Protein AF-A0A2K9D6R8-F1 (afdb_monomer_lite)

Organism: NCBI:txid162426

Sequence (195 aa):
MKNCDGDGPVRRHRAYRVRVTTSSAPSTARPAGIDPRGPRFAASVTAALLLVGTFLALVGSSTATTATTPGERVTDPAFLLLLVVDLLFVWGFAAPRTAPWGALYRVAIRPRLRPPVDLEDPRPPRFAQVVGFIVVTVGLVLHVAGVAWALPIAAAAAFIAAFLNAAFGLCLGCLLYLALARAGVFRPRGGLLGA

Secondary structure (DSSP, 8-state):
----------------------------PPPPPB-THHHHHHHHHHHHHHHHHHHHHHHSTTS-SS---HHHHHT-HHHHHHHHHHHHHHHHHH-TTT-HHHHHIIIIIGGGSPPPS--B-SHHHHHHHHHHHHHHHHHHHHHHTT-TTHHHHHHHHHHHHHHHHHHH---HHHHHHHHHHHTTS---TT-SS--

Foldseek 3Di:
DDDDDDDDDDPDDDPDPPPPPPPCDPPPDQPDFAFLVQLLQVLVVLLVLLVVLLVQCCVWPLADPDDDALVRLCVRPSLVSLVVSLVLLVCCQVPVVVRPSSVCCVPPPVVVDDDGPDTHRPPLSSQLSVVLNVLSVQLSVCSSVVNHPSRSVSSVVSSVQSVCCNPVVDHPSSVVVLVCCVVVVDPDDPDPDDD

Radius of gyration: 29.31 Å; chains: 1; bounding box: 106×28×82 Å

pLDDT: mean 87.0, std 15.21, range [38.06, 98.75]

InterPro domains:
  IPR025508 Domain of unknown function DUF4395 [PF14340] (34-182)

Structure (mmCIF, N/CA/C/O backbone):
data_AF-A0A2K9D6R8-F1
#
_entry.id   AF-A0A2K9D6R8-F1
#
loop_
_atom_site.group_PDB
_atom_site.id
_atom_site.type_symbol
_atom_site.label_atom_id
_atom_site.label_alt_id
_atom_site.label_comp_id
_atom_site.label_asym_id
_atom_site.label_entity_id
_atom_site.label_seq_id
_atom_site.pdbx_PDB_ins_code
_atom_site.Cartn_x
_atom_site.Cartn_y
_atom_site.Cartn_z
_atom_site.occupancy
_atom_site.B_iso_or_equiv
_atom_site.auth_seq_id
_atom_site.auth_comp_id
_atom_site.auth_asym_id
_atom_site.auth_atom_id
_atom_site.pdbx_PDB_model_num
ATOM 1 N N . MET A 1 1 ? -83.938 1.385 61.386 1.00 44.25 1 MET A N 1
ATOM 2 C CA . MET A 1 1 ? -84.715 1.096 60.160 1.00 44.25 1 MET A CA 1
ATOM 3 C C . MET A 1 1 ? -84.200 2.020 59.063 1.00 44.25 1 MET A C 1
ATOM 5 O O . MET A 1 1 ? -84.042 3.196 59.359 1.00 44.25 1 MET A O 1
ATOM 9 N N . LYS A 1 2 ? -83.956 1.475 57.862 1.00 50.75 2 LYS A N 1
ATOM 10 C CA . LYS A 1 2 ? -83.386 2.074 56.630 1.00 50.75 2 LYS A CA 1
ATOM 11 C C . LYS A 1 2 ? -81.866 1.986 56.430 1.00 50.75 2 LYS A C 1
ATOM 13 O O . LYS A 1 2 ? -81.118 2.910 56.724 1.00 50.75 2 LYS A O 1
ATOM 18 N N . ASN A 1 3 ? -81.484 0.858 55.826 1.00 49.41 3 ASN A N 1
ATOM 19 C CA . ASN A 1 3 ? -80.451 0.779 54.796 1.00 49.41 3 ASN A CA 1
ATOM 20 C C . ASN A 1 3 ? -80.753 1.789 53.678 1.00 49.41 3 ASN A C 1
ATOM 22 O O . ASN A 1 3 ? -81.910 1.921 53.271 1.00 49.41 3 ASN A O 1
ATOM 26 N N . CYS A 1 4 ? -79.710 2.425 53.154 1.00 53.56 4 CYS A N 1
ATOM 27 C CA . CYS A 1 4 ? -79.710 3.025 51.826 1.00 53.56 4 CYS A CA 1
ATOM 28 C C . CYS A 1 4 ? -78.535 2.410 51.063 1.00 53.56 4 CYS A C 1
ATOM 30 O O . CYS A 1 4 ? -77.399 2.864 51.185 1.00 53.56 4 CYS A O 1
ATOM 32 N N . ASP A 1 5 ? -78.836 1.338 50.332 1.00 54.31 5 ASP A N 1
ATOM 33 C CA . ASP A 1 5 ? -77.975 0.743 49.318 1.00 54.31 5 ASP A CA 1
ATOM 34 C C . ASP A 1 5 ? -77.843 1.719 48.140 1.00 54.31 5 ASP A C 1
ATOM 36 O O . ASP A 1 5 ? -78.837 2.132 47.541 1.00 54.31 5 ASP A O 1
ATOM 40 N N . GLY A 1 6 ? -76.608 2.109 47.827 1.00 50.94 6 GLY A N 1
ATOM 41 C CA . GLY A 1 6 ? -76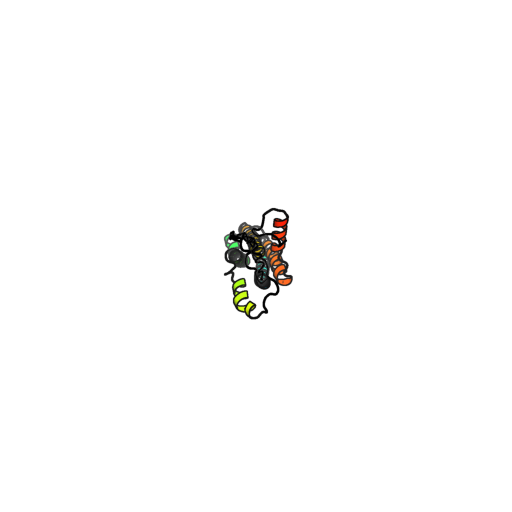.257 2.895 46.648 1.00 50.94 6 GLY A CA 1
ATOM 42 C C . GLY A 1 6 ? -75.338 2.085 45.745 1.00 50.94 6 GLY A C 1
ATOM 43 O O . GLY A 1 6 ? -74.124 2.263 45.786 1.00 50.94 6 GLY A O 1
ATOM 44 N N . ASP A 1 7 ? -75.921 1.179 44.961 1.00 52.62 7 ASP A N 1
ATOM 45 C CA . ASP A 1 7 ? -75.227 0.399 43.936 1.00 52.62 7 ASP A CA 1
ATOM 46 C C . ASP A 1 7 ? -75.161 1.211 42.632 1.00 52.62 7 ASP A C 1
ATOM 48 O O . ASP A 1 7 ? -76.157 1.403 41.932 1.00 52.62 7 ASP A O 1
ATOM 52 N N . GLY A 1 8 ? -73.983 1.765 42.340 1.00 55.44 8 GLY A N 1
ATOM 53 C CA . GLY A 1 8 ? -73.683 2.448 41.085 1.00 55.44 8 GLY A CA 1
ATOM 54 C C . GLY A 1 8 ? -72.737 1.592 40.237 1.00 55.44 8 GLY A C 1
ATOM 55 O O . GLY A 1 8 ? -71.686 1.183 40.737 1.00 55.44 8 GLY A O 1
ATOM 56 N N . PRO A 1 9 ? -73.027 1.333 38.949 1.00 52.25 9 PRO A N 1
ATOM 57 C CA . PRO A 1 9 ? -72.175 0.483 38.132 1.00 52.25 9 PRO A CA 1
ATOM 58 C C . PRO A 1 9 ? -70.845 1.181 37.820 1.00 52.25 9 PRO A C 1
ATOM 60 O O . PRO A 1 9 ? -70.775 2.158 37.070 1.00 52.25 9 PRO A O 1
ATOM 63 N N . VAL A 1 10 ? -69.759 0.638 38.369 1.00 59.91 10 VAL A N 1
ATOM 64 C CA . VAL A 1 10 ? -68.384 1.051 38.072 1.00 59.91 10 VAL A CA 1
ATOM 65 C C . VAL A 1 10 ? -68.077 0.745 36.599 1.00 59.91 10 VAL A C 1
ATOM 67 O O . VAL A 1 10 ? -67.865 -0.408 36.214 1.00 59.91 10 VAL A O 1
ATOM 70 N N . ARG A 1 11 ? -68.038 1.782 35.749 1.00 57.84 11 ARG A N 1
ATOM 71 C CA . ARG A 1 11 ? -67.573 1.686 34.354 1.00 57.84 11 ARG A CA 1
ATOM 72 C C . ARG A 1 11 ? -66.117 1.218 34.330 1.00 57.84 11 ARG A C 1
ATOM 74 O O . ARG A 1 11 ? -65.192 1.980 34.597 1.00 57.84 11 ARG A O 1
ATOM 81 N N . ARG A 1 12 ? -65.896 -0.045 33.960 1.00 60.38 12 ARG A N 1
ATOM 82 C CA . ARG A 1 12 ? -64.556 -0.576 33.685 1.00 60.38 12 ARG A CA 1
ATOM 83 C C . ARG A 1 12 ? -64.041 -0.001 32.366 1.00 60.38 12 ARG A C 1
ATOM 85 O O . ARG A 1 12 ? -64.458 -0.425 31.289 1.00 60.38 12 ARG A O 1
ATOM 92 N N . HIS A 1 13 ? -63.114 0.949 32.447 1.00 53.16 13 HIS A N 1
ATOM 93 C CA . HIS A 1 13 ? -62.338 1.403 31.297 1.00 53.16 13 HIS A CA 1
ATOM 94 C C . HIS A 1 13 ? -61.475 0.242 30.781 1.00 53.16 13 HIS A C 1
ATOM 96 O O . HIS A 1 13 ? -60.520 -0.192 31.424 1.00 53.16 13 HIS A O 1
ATOM 102 N N . ARG A 1 14 ? -61.846 -0.301 29.617 1.00 65.00 14 ARG A N 1
ATOM 103 C CA . ARG A 1 14 ? -61.089 -1.339 28.913 1.00 65.00 14 ARG A CA 1
ATOM 104 C C . ARG A 1 14 ? -59.811 -0.693 28.375 1.00 65.00 14 ARG A C 1
ATOM 106 O O . ARG A 1 14 ? -59.851 0.019 27.377 1.00 65.00 14 ARG A O 1
ATOM 113 N N . ALA A 1 15 ? -58.689 -0.906 29.058 1.00 62.97 15 ALA A N 1
ATOM 114 C CA . ALA A 1 15 ? -57.380 -0.473 28.587 1.00 62.97 15 ALA A CA 1
ATOM 115 C C . ALA A 1 15 ? -57.077 -1.149 27.240 1.00 62.97 15 ALA A C 1
ATOM 117 O O . ALA A 1 15 ? -56.860 -2.361 27.165 1.00 62.97 15 ALA A O 1
ATOM 118 N N . TYR A 1 16 ? -57.095 -0.365 26.165 1.00 63.81 16 TYR A N 1
ATOM 119 C CA . TYR A 1 16 ? -56.656 -0.790 24.844 1.00 63.81 16 TYR A CA 1
ATOM 120 C C . TYR A 1 16 ? -55.137 -1.007 24.893 1.00 63.81 16 TYR A C 1
ATOM 122 O O . TYR A 1 16 ? -54.358 -0.056 24.844 1.00 63.81 16 TYR A O 1
ATOM 130 N N . ARG A 1 17 ? -54.691 -2.263 25.054 1.00 65.31 17 ARG A N 1
ATOM 131 C CA . ARG A 1 17 ? -53.275 -2.617 24.881 1.00 65.31 17 ARG A CA 1
ATOM 132 C C . ARG A 1 17 ? -52.935 -2.502 23.400 1.00 65.31 17 ARG A C 1
ATOM 134 O O . ARG A 1 17 ? -53.208 -3.419 22.628 1.00 65.31 17 ARG A O 1
ATOM 141 N N . VAL A 1 18 ? -52.283 -1.405 23.030 1.00 64.31 18 VAL A N 1
ATOM 142 C CA . VAL A 1 18 ? -51.523 -1.317 21.783 1.00 64.31 18 VAL A CA 1
ATOM 143 C C . VAL A 1 18 ? -50.420 -2.373 21.856 1.00 64.31 18 VAL A C 1
ATOM 145 O O . VAL A 1 18 ? -49.453 -2.239 22.604 1.00 64.31 18 VAL A O 1
ATOM 148 N N . ARG A 1 19 ? -50.588 -3.475 21.122 1.00 63.88 19 ARG A N 1
ATOM 149 C CA . ARG A 1 19 ? -49.539 -4.478 20.941 1.00 63.88 19 ARG A CA 1
ATOM 150 C C . ARG A 1 19 ? -48.526 -3.881 19.967 1.00 63.88 19 ARG A C 1
ATOM 152 O O . ARG A 1 19 ? -48.719 -3.951 18.760 1.00 63.88 19 ARG A O 1
ATOM 159 N N . VAL A 1 20 ? -47.474 -3.259 20.497 1.00 64.25 20 VAL A N 1
ATOM 160 C CA . VAL A 1 20 ? -46.319 -2.831 19.702 1.00 64.25 20 VAL A CA 1
ATOM 161 C C . VAL A 1 20 ? -45.624 -4.096 19.203 1.00 64.25 20 VAL A C 1
ATOM 163 O O . VAL A 1 20 ? -44.854 -4.729 19.920 1.00 64.25 20 VAL A O 1
ATOM 166 N N . THR A 1 21 ? -45.948 -4.521 17.985 1.00 61.06 21 THR A N 1
ATOM 167 C CA . THR A 1 21 ? -45.156 -5.509 17.257 1.00 61.06 21 THR A CA 1
ATOM 168 C C . THR A 1 21 ? -43.857 -4.827 16.850 1.00 61.06 21 THR A C 1
ATOM 170 O O . THR A 1 21 ? -43.836 -4.051 15.895 1.00 61.06 21 THR A O 1
ATOM 173 N N . THR A 1 22 ? -42.773 -5.065 17.587 1.00 59.94 22 THR A N 1
ATOM 174 C CA . THR A 1 22 ? -41.427 -4.677 17.156 1.00 59.94 22 THR A CA 1
ATOM 175 C C . THR A 1 22 ? -41.070 -5.482 15.911 1.00 59.94 22 THR A C 1
ATOM 177 O O . THR A 1 22 ? -40.588 -6.607 16.002 1.00 59.94 22 THR A O 1
ATOM 180 N N . SER A 1 23 ? -41.360 -4.911 14.741 1.00 59.16 23 SER A N 1
ATOM 181 C CA . SER A 1 23 ? -40.868 -5.389 13.451 1.00 59.16 23 SER A CA 1
ATOM 182 C C . SER A 1 23 ? -39.344 -5.298 13.462 1.00 59.16 23 SER A C 1
ATOM 184 O O . SER A 1 23 ? -38.772 -4.217 13.324 1.00 59.16 23 SER A O 1
ATOM 186 N N . SER A 1 24 ? -38.682 -6.432 13.672 1.00 60.22 24 SER A N 1
ATOM 187 C CA . SER A 1 24 ? -37.236 -6.590 13.557 1.00 60.22 24 SER A CA 1
ATOM 188 C C . SER A 1 24 ? -36.825 -6.457 12.088 1.00 60.22 24 SER A C 1
ATOM 190 O O . SER A 1 24 ? -36.632 -7.452 11.391 1.00 60.22 24 SER A O 1
ATOM 192 N N . ALA A 1 25 ? -36.723 -5.221 11.594 1.00 60.66 25 ALA A N 1
ATOM 193 C CA . ALA A 1 25 ? -35.997 -4.963 10.358 1.00 60.66 25 ALA A CA 1
ATOM 194 C C . ALA A 1 25 ? -34.527 -5.368 10.585 1.00 60.66 25 ALA A C 1
ATOM 196 O O . ALA A 1 25 ? -33.986 -5.071 11.657 1.00 60.66 25 ALA A O 1
ATOM 197 N N . PRO A 1 26 ? -33.868 -6.053 9.633 1.00 51.59 26 PRO A N 1
ATOM 198 C CA . PRO A 1 26 ? -32.461 -6.392 9.771 1.00 51.59 26 PRO A CA 1
ATOM 199 C C . PRO A 1 26 ? -31.677 -5.087 9.891 1.00 51.59 26 PRO A C 1
ATOM 201 O O . PRO A 1 26 ? -31.592 -4.309 8.939 1.00 51.59 26 PRO A O 1
ATOM 204 N N . SER A 1 27 ? -31.133 -4.813 11.079 1.00 54.47 27 SER A N 1
ATOM 205 C CA . SER A 1 27 ? -30.222 -3.691 11.236 1.00 54.47 27 SER A CA 1
ATOM 206 C C . SER A 1 27 ? -29.031 -3.986 10.331 1.00 54.47 27 SER A C 1
ATOM 208 O O . SER A 1 27 ? -28.402 -5.042 10.418 1.00 54.47 27 SER A O 1
ATOM 210 N N . THR A 1 28 ? -28.742 -3.090 9.390 1.00 57.94 28 THR A N 1
ATOM 211 C CA . THR A 1 28 ? -27.474 -3.123 8.663 1.00 57.94 28 THR A CA 1
ATOM 212 C C . THR A 1 28 ? -26.384 -2.853 9.694 1.00 57.94 28 THR A C 1
ATOM 214 O O . THR A 1 28 ? -26.035 -1.698 9.943 1.00 57.94 28 THR A O 1
ATOM 217 N N . ALA A 1 29 ? -25.939 -3.906 10.381 1.00 61.28 29 ALA A N 1
ATOM 218 C CA . ALA A 1 29 ? -25.055 -3.807 11.526 1.00 61.28 29 ALA A CA 1
ATOM 219 C C . ALA A 1 29 ? -23.783 -3.062 11.113 1.00 61.28 29 ALA A C 1
ATOM 221 O O . ALA A 1 29 ? -23.106 -3.430 10.146 1.00 61.28 29 ALA A O 1
ATOM 222 N N . ARG A 1 30 ? -23.482 -1.973 11.826 1.00 64.38 30 ARG A N 1
ATOM 223 C CA . ARG A 1 30 ? -22.251 -1.207 11.628 1.00 64.38 30 ARG A CA 1
ATOM 224 C C . ARG A 1 30 ? -21.063 -2.168 11.793 1.00 64.38 30 ARG A C 1
ATOM 226 O O . ARG A 1 30 ? -21.080 -2.970 12.729 1.00 64.38 30 ARG A O 1
ATOM 233 N N . PRO A 1 31 ? -20.048 -2.128 10.909 1.00 72.94 31 PRO A N 1
ATOM 234 C CA . PRO A 1 31 ? -18.868 -2.964 11.072 1.00 72.94 31 PRO A CA 1
ATOM 235 C C . PRO A 1 31 ? -18.268 -2.751 12.459 1.00 72.94 31 PRO A C 1
ATOM 237 O O . PRO A 1 31 ? -18.183 -1.613 12.921 1.00 72.94 31 PRO A O 1
ATOM 240 N N . ALA A 1 32 ? -17.849 -3.835 13.111 1.00 83.44 32 ALA A N 1
ATOM 241 C CA . ALA A 1 32 ? -17.140 -3.738 14.378 1.00 83.44 32 ALA A CA 1
ATOM 242 C C . ALA A 1 32 ? -15.909 -2.833 14.204 1.00 83.44 32 ALA A C 1
ATOM 244 O O . ALA A 1 32 ? -15.102 -3.055 13.294 1.00 83.44 32 ALA A O 1
ATOM 245 N N . GLY A 1 33 ? -15.803 -1.811 15.056 1.00 87.44 33 GLY A N 1
ATOM 246 C CA . GLY A 1 33 ? -14.681 -0.880 15.046 1.00 87.44 33 GLY A CA 1
ATOM 247 C C . GLY A 1 33 ? -13.355 -1.586 15.330 1.00 87.44 33 GLY A C 1
ATOM 248 O O . GLY A 1 33 ? -13.318 -2.653 15.951 1.00 87.44 33 GLY A O 1
ATOM 249 N N . ILE A 1 34 ? -12.263 -1.001 14.851 1.00 90.69 34 ILE A N 1
ATOM 250 C CA . ILE A 1 34 ? -10.911 -1.544 14.989 1.00 90.69 34 ILE A CA 1
ATOM 251 C C . ILE A 1 34 ? -10.034 -0.629 15.842 1.00 90.69 34 ILE A C 1
ATOM 253 O O . ILE A 1 34 ? -10.235 0.579 15.885 1.00 90.69 34 ILE A O 1
ATOM 257 N N . ASP A 1 35 ? -9.048 -1.219 16.519 1.00 93.31 35 ASP A N 1
ATOM 258 C CA . ASP A 1 35 ? -8.040 -0.474 17.278 1.00 93.31 35 ASP A CA 1
ATOM 259 C C . ASP A 1 35 ? -7.119 0.300 16.309 1.00 93.31 35 ASP A C 1
ATOM 261 O O . ASP A 1 35 ? -6.429 -0.351 15.512 1.00 93.31 35 ASP A O 1
ATOM 265 N N . PRO A 1 36 ? -7.052 1.647 16.375 1.00 92.06 36 PRO A N 1
ATOM 266 C CA . PRO A 1 36 ? -6.246 2.463 15.459 1.00 92.06 36 PRO A CA 1
ATOM 267 C C . PRO A 1 36 ? -4.746 2.150 15.510 1.00 92.06 36 PRO A C 1
ATOM 269 O O . PRO A 1 36 ? -4.015 2.371 14.543 1.00 92.06 36 PRO A O 1
ATOM 272 N N . ARG A 1 37 ? -4.256 1.606 16.631 1.00 93.94 37 ARG A N 1
ATOM 273 C CA . ARG A 1 37 ? -2.837 1.265 16.809 1.00 93.94 37 ARG A CA 1
ATOM 274 C C . ARG A 1 37 ? -2.407 0.105 15.906 1.00 93.94 37 ARG A C 1
ATOM 276 O O . ARG A 1 37 ? -1.240 0.034 15.535 1.00 93.94 37 ARG A O 1
ATOM 283 N N . GLY A 1 38 ? -3.337 -0.770 15.513 1.00 93.25 38 GLY A N 1
ATOM 284 C CA . GLY A 1 38 ? -3.065 -1.895 14.614 1.00 93.25 38 GLY A CA 1
ATOM 285 C C . GLY A 1 38 ? -2.647 -1.450 13.206 1.00 93.25 38 GLY A C 1
ATOM 286 O O . GLY A 1 38 ? -1.545 -1.793 12.775 1.00 93.25 38 GLY A O 1
ATOM 287 N N . PRO A 1 39 ? -3.473 -0.662 12.488 1.00 93.62 39 PRO A N 1
ATOM 288 C CA . PRO A 1 39 ? -3.098 -0.081 11.199 1.00 93.62 39 PRO A CA 1
ATOM 289 C C . PRO A 1 39 ? -1.812 0.754 11.243 1.00 93.62 39 PRO A C 1
ATOM 291 O O . PRO A 1 39 ? -1.018 0.678 10.310 1.00 93.62 39 PRO A O 1
ATOM 294 N N . ARG A 1 40 ? -1.568 1.504 12.327 1.00 94.50 40 ARG A N 1
ATOM 295 C CA . ARG A 1 40 ? -0.337 2.303 12.492 1.00 94.50 40 ARG A CA 1
ATOM 296 C C . ARG A 1 40 ? 0.909 1.429 12.623 1.00 94.50 40 ARG A C 1
ATOM 298 O O . ARG A 1 40 ? 1.918 1.705 11.985 1.00 94.50 40 ARG A O 1
ATOM 305 N N . PHE A 1 41 ? 0.822 0.339 13.385 1.00 95.94 41 PHE A N 1
ATOM 306 C CA . PHE A 1 41 ? 1.899 -0.647 13.470 1.00 95.94 41 PHE A CA 1
ATOM 307 C C . PHE A 1 41 ? 2.165 -1.328 12.119 1.00 95.94 41 PHE A C 1
ATOM 309 O O . PHE A 1 41 ? 3.307 -1.458 11.697 1.00 95.94 41 PHE A O 1
ATOM 316 N N . ALA A 1 42 ? 1.118 -1.734 11.397 1.00 95.81 42 ALA A N 1
ATOM 317 C CA . ALA A 1 42 ? 1.301 -2.298 10.061 1.00 95.81 42 ALA A CA 1
ATOM 318 C C . ALA A 1 42 ? 1.959 -1.288 9.102 1.00 95.81 42 ALA A C 1
ATOM 320 O O . ALA A 1 42 ? 2.813 -1.659 8.295 1.00 95.81 42 ALA A O 1
ATOM 321 N N . ALA A 1 43 ? 1.598 -0.007 9.219 1.00 96.81 43 ALA A N 1
ATOM 322 C CA . ALA A 1 43 ? 2.184 1.062 8.427 1.00 96.81 43 ALA A CA 1
ATOM 323 C C . ALA A 1 43 ? 3.658 1.318 8.755 1.00 96.81 43 ALA A C 1
ATOM 325 O O . ALA A 1 43 ? 4.409 1.588 7.827 1.00 96.81 43 ALA A O 1
ATOM 326 N N . SER A 1 44 ? 4.108 1.180 10.009 1.00 97.62 44 SER A N 1
ATOM 327 C CA . SER A 1 44 ? 5.533 1.344 10.338 1.00 97.62 44 SER A CA 1
ATOM 328 C C . SER A 1 44 ? 6.397 0.252 9.704 1.00 97.62 44 SER A C 1
ATOM 330 O O . SER A 1 44 ? 7.434 0.556 9.117 1.00 97.62 44 SER A O 1
ATOM 332 N N . VAL A 1 45 ? 5.936 -1.003 9.734 1.00 97.81 45 VAL A N 1
ATOM 333 C CA . VAL A 1 45 ? 6.615 -2.118 9.052 1.00 97.81 45 VAL A CA 1
ATOM 334 C C . VAL A 1 45 ? 6.621 -1.899 7.538 1.00 97.81 45 VAL A C 1
ATOM 336 O O . VAL A 1 45 ? 7.656 -2.027 6.891 1.00 97.81 45 VAL A O 1
ATOM 339 N N . THR A 1 46 ? 5.479 -1.506 6.971 1.00 97.44 46 THR A N 1
ATOM 340 C CA . THR A 1 46 ? 5.355 -1.244 5.528 1.00 97.44 46 THR A CA 1
ATOM 341 C C . THR A 1 46 ? 6.225 -0.062 5.091 1.00 97.44 46 THR A C 1
ATOM 343 O O . THR A 1 46 ? 6.869 -0.136 4.051 1.00 97.44 46 THR A O 1
ATOM 346 N N . ALA A 1 47 ? 6.312 1.000 5.896 1.00 98.25 47 ALA A N 1
ATOM 347 C CA . ALA A 1 47 ? 7.184 2.142 5.636 1.00 98.25 47 ALA A CA 1
ATOM 348 C C . ALA A 1 47 ? 8.662 1.732 5.633 1.00 98.25 47 ALA A C 1
ATOM 350 O O . ALA A 1 47 ? 9.399 2.164 4.756 1.00 98.25 47 ALA A O 1
ATOM 351 N N . ALA A 1 48 ? 9.094 0.860 6.550 1.00 98.50 48 ALA A N 1
ATOM 352 C CA . ALA A 1 48 ? 10.461 0.340 6.535 1.00 98.50 48 ALA A CA 1
ATOM 353 C C . ALA A 1 48 ? 10.755 -0.455 5.250 1.00 98.50 48 ALA A C 1
ATOM 355 O O . ALA A 1 48 ? 11.773 -0.218 4.603 1.00 98.50 48 ALA A O 1
ATOM 356 N N . LEU A 1 49 ? 9.843 -1.343 4.835 1.00 98.56 49 LEU A N 1
ATOM 357 C CA . LEU A 1 49 ? 9.988 -2.106 3.588 1.00 98.56 49 LEU A CA 1
ATOM 358 C C . LEU A 1 49 ? 10.025 -1.194 2.356 1.00 98.56 49 LEU A C 1
ATOM 360 O O . LEU A 1 49 ? 10.866 -1.379 1.484 1.00 98.56 49 LEU A O 1
ATOM 364 N N . LEU A 1 50 ? 9.148 -0.190 2.297 1.00 98.56 50 LEU A N 1
ATOM 365 C CA . LEU A 1 50 ? 9.099 0.777 1.200 1.00 98.56 50 LEU A CA 1
ATOM 366 C C . LEU A 1 50 ? 10.317 1.699 1.179 1.00 98.56 50 LEU A C 1
ATOM 368 O O . LEU A 1 50 ? 10.775 2.052 0.098 1.00 98.56 50 LEU A O 1
ATOM 372 N 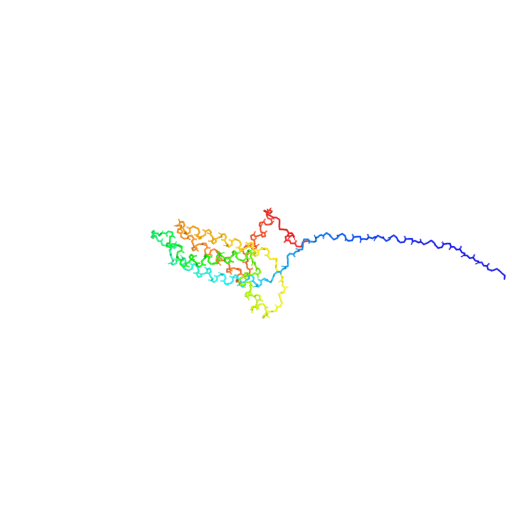N . LEU A 1 51 ? 10.876 2.061 2.335 1.00 98.62 51 LEU A N 1
ATOM 373 C CA . LEU A 1 51 ? 12.123 2.819 2.409 1.00 98.62 51 LEU A CA 1
ATOM 374 C C . LEU A 1 51 ? 13.284 2.011 1.823 1.00 98.62 51 LEU A C 1
ATOM 376 O O . LEU A 1 51 ? 14.018 2.518 0.978 1.00 98.62 51 LEU A O 1
ATOM 380 N N . VAL A 1 52 ? 13.406 0.739 2.218 1.00 98.69 52 VAL A N 1
ATOM 381 C CA . VAL A 1 52 ? 14.406 -0.180 1.654 1.00 98.69 52 VAL A CA 1
ATOM 382 C C . VAL A 1 52 ? 14.170 -0.372 0.155 1.00 98.69 52 VAL A C 1
ATOM 384 O O . VAL A 1 52 ? 15.107 -0.250 -0.624 1.00 98.69 52 VAL A O 1
ATOM 387 N N . GLY A 1 53 ? 12.925 -0.593 -0.272 1.00 98.38 53 GLY A N 1
ATOM 388 C CA . GLY A 1 53 ? 12.565 -0.716 -1.686 1.00 98.38 53 GLY A CA 1
ATOM 389 C C . GLY A 1 53 ? 12.884 0.539 -2.494 1.00 98.38 53 GLY A C 1
ATOM 390 O O . GLY A 1 53 ? 13.410 0.433 -3.594 1.00 98.38 53 GLY A O 1
ATOM 391 N N . THR A 1 54 ? 12.651 1.725 -1.930 1.00 98.50 54 THR A N 1
ATOM 392 C CA . THR A 1 54 ? 13.004 3.008 -2.556 1.00 98.50 54 THR A CA 1
ATOM 393 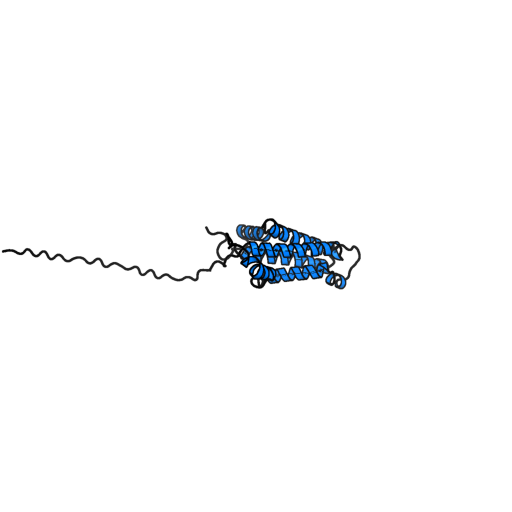C C . THR A 1 54 ? 14.515 3.134 -2.708 1.00 98.50 54 THR A C 1
ATOM 395 O O . THR A 1 54 ? 14.991 3.464 -3.789 1.00 98.50 54 THR A O 1
ATOM 398 N N . PHE A 1 55 ? 15.279 2.829 -1.655 1.00 98.31 55 PHE A N 1
ATOM 399 C CA . PHE A 1 55 ? 16.740 2.837 -1.709 1.00 98.31 55 PHE A CA 1
ATOM 400 C C . PHE A 1 55 ? 17.267 1.879 -2.784 1.00 98.31 55 PHE A C 1
ATOM 402 O O . PHE A 1 55 ? 18.047 2.295 -3.637 1.00 98.31 55 PHE A O 1
ATOM 409 N N . LEU A 1 56 ? 16.787 0.630 -2.793 1.00 97.81 56 LEU A N 1
ATOM 410 C CA . LEU A 1 56 ? 17.157 -0.365 -3.800 1.00 97.81 56 LEU A CA 1
ATOM 411 C C . LEU A 1 56 ? 16.778 0.093 -5.214 1.00 97.81 56 LEU A C 1
ATOM 413 O O . LEU A 1 56 ? 17.570 -0.067 -6.135 1.00 97.81 56 LEU A O 1
ATOM 417 N N . ALA A 1 57 ? 15.604 0.704 -5.390 1.00 97.19 57 ALA A N 1
ATOM 418 C CA . ALA A 1 57 ? 15.151 1.201 -6.686 1.00 97.19 57 ALA A CA 1
ATOM 419 C C . ALA A 1 57 ? 16.008 2.370 -7.196 1.00 97.19 57 ALA A C 1
ATOM 421 O O . ALA A 1 57 ? 16.196 2.506 -8.402 1.00 97.19 57 ALA A O 1
ATOM 422 N N . LEU A 1 58 ? 16.539 3.204 -6.294 1.00 97.00 58 LEU A N 1
ATOM 423 C CA . LEU A 1 58 ? 17.423 4.319 -6.641 1.00 97.00 58 LEU A CA 1
ATOM 424 C C . LEU A 1 58 ? 18.813 3.854 -7.092 1.00 97.00 58 LEU A C 1
ATOM 426 O O . LEU A 1 58 ? 19.382 4.468 -7.993 1.00 97.00 58 LEU A O 1
ATOM 430 N N . VAL A 1 59 ? 19.348 2.789 -6.486 1.00 95.50 59 VAL A N 1
ATOM 431 C CA . VAL A 1 59 ? 20.666 2.221 -6.840 1.00 95.50 59 VAL A CA 1
ATOM 432 C C . VAL A 1 59 ? 20.592 1.112 -7.898 1.00 95.50 59 VAL A C 1
ATOM 434 O O . VAL A 1 59 ? 21.628 0.630 -8.351 1.00 95.50 59 VAL A O 1
ATOM 437 N N . GLY A 1 60 ? 19.382 0.675 -8.253 1.00 92.38 60 GLY A N 1
ATOM 438 C CA . GLY A 1 60 ? 19.122 -0.450 -9.149 1.00 92.38 60 GLY A CA 1
ATOM 439 C C . GLY A 1 60 ? 18.907 -0.059 -10.612 1.00 92.38 60 GLY A C 1
ATOM 440 O O . GLY A 1 60 ? 19.203 1.046 -11.061 1.00 92.38 60 GLY A O 1
ATOM 441 N N . SER A 1 61 ? 18.329 -0.985 -11.376 1.00 90.50 61 SER A N 1
ATOM 442 C CA . SER A 1 61 ? 18.125 -0.848 -12.827 1.00 90.50 61 SER A CA 1
ATOM 443 C C . SER A 1 61 ? 17.112 0.236 -13.222 1.00 90.50 61 SER A C 1
ATOM 445 O O . SER A 1 61 ? 17.071 0.656 -14.377 1.00 90.50 61 SER A O 1
ATOM 447 N N . SER A 1 62 ? 16.296 0.716 -12.277 1.00 87.88 62 SER A N 1
ATOM 448 C CA . SER A 1 62 ? 15.237 1.706 -12.537 1.00 87.88 62 SER A CA 1
ATOM 449 C C . SER A 1 62 ? 15.772 3.096 -12.892 1.00 87.88 62 SER A C 1
ATOM 451 O O . SER A 1 62 ? 15.075 3.871 -13.550 1.00 87.88 62 SER A O 1
ATOM 453 N N . THR A 1 63 ? 16.982 3.425 -12.439 1.00 91.25 63 THR A N 1
ATOM 454 C CA . THR A 1 63 ? 17.666 4.706 -12.686 1.00 91.25 63 THR A CA 1
ATOM 455 C C . THR A 1 63 ? 18.807 4.573 -13.696 1.00 91.25 63 THR A C 1
ATOM 457 O O . THR A 1 63 ? 19.424 5.573 -14.059 1.00 91.25 63 THR A O 1
ATOM 460 N N . ALA A 1 64 ? 19.083 3.355 -14.175 1.00 87.00 64 ALA A N 1
ATOM 461 C CA . ALA A 1 64 ? 20.161 3.089 -15.113 1.00 87.00 64 ALA A CA 1
ATOM 462 C C . ALA A 1 64 ? 19.888 3.719 -16.490 1.00 87.00 64 ALA A C 1
ATOM 464 O O . ALA A 1 64 ? 18.792 3.611 -17.039 1.00 87.00 64 ALA A O 1
ATOM 465 N N . THR A 1 65 ? 20.920 4.333 -17.073 1.00 81.06 65 THR A N 1
ATOM 466 C CA . THR A 1 65 ? 20.875 4.943 -18.417 1.00 81.06 65 THR A CA 1
ATOM 467 C C . THR A 1 65 ? 21.072 3.914 -19.539 1.00 81.06 65 THR A C 1
ATOM 469 O O . THR A 1 65 ? 20.790 4.192 -20.702 1.00 81.06 65 THR A O 1
ATOM 472 N N . THR A 1 66 ? 21.567 2.720 -19.208 1.00 82.81 66 THR A N 1
ATOM 473 C CA . THR A 1 66 ? 21.814 1.635 -20.166 1.00 82.81 66 THR A CA 1
ATOM 474 C C . THR A 1 66 ? 20.518 0.897 -20.497 1.00 82.81 66 THR A C 1
ATOM 476 O O . THR A 1 66 ? 19.675 0.678 -19.625 1.00 82.81 66 THR A O 1
ATOM 479 N N . ALA A 1 67 ? 20.369 0.471 -21.755 1.00 79.31 67 ALA A N 1
ATOM 480 C CA . ALA A 1 67 ? 19.268 -0.393 -22.159 1.00 79.31 67 ALA A CA 1
ATOM 481 C C . ALA A 1 67 ? 19.297 -1.699 -21.347 1.00 79.31 67 ALA A C 1
ATOM 483 O O . ALA A 1 67 ? 20.316 -2.383 -21.295 1.00 79.31 67 ALA A O 1
ATOM 484 N N . THR A 1 68 ? 18.173 -2.023 -20.718 1.00 86.81 68 THR A N 1
ATOM 485 C CA . THR A 1 68 ? 17.977 -3.227 -19.904 1.00 86.81 68 THR A CA 1
ATOM 486 C C . THR A 1 68 ? 16.799 -4.008 -20.451 1.00 86.81 68 THR A C 1
ATOM 488 O O . THR A 1 68 ? 15.787 -3.436 -20.867 1.00 86.81 68 THR A O 1
ATOM 491 N N . THR A 1 69 ? 16.926 -5.325 -20.458 1.00 92.00 69 THR A N 1
ATOM 492 C CA . THR A 1 69 ? 15.866 -6.224 -20.905 1.00 92.00 69 THR A CA 1
ATOM 493 C C . THR A 1 69 ? 14.763 -6.339 -19.842 1.00 92.00 69 THR A C 1
ATOM 495 O O . THR A 1 69 ? 15.021 -6.150 -18.648 1.00 92.00 69 THR A O 1
ATOM 498 N N . PRO A 1 70 ? 13.522 -6.700 -20.220 1.00 92.44 70 PRO A N 1
ATOM 499 C CA . PRO A 1 70 ? 12.460 -6.953 -19.245 1.00 92.44 70 PRO A CA 1
ATOM 500 C C . PRO A 1 70 ? 12.818 -8.050 -18.230 1.00 92.44 70 PRO A C 1
ATOM 502 O O . PRO A 1 70 ? 12.424 -7.959 -17.071 1.00 92.44 70 PRO A O 1
ATOM 505 N N . GLY A 1 71 ? 13.595 -9.059 -18.650 1.00 92.75 71 GLY A N 1
ATOM 506 C CA . GLY A 1 71 ? 14.067 -10.144 -17.785 1.00 92.75 71 GLY A CA 1
ATOM 507 C C . GLY A 1 71 ? 14.958 -9.646 -16.646 1.00 92.75 71 GLY A C 1
ATOM 508 O O . GLY A 1 71 ? 14.727 -9.987 -15.491 1.00 92.75 71 GLY A O 1
ATOM 509 N N . GLU A 1 72 ? 15.916 -8.769 -16.947 1.00 92.69 72 GLU A N 1
ATOM 510 C CA . GLU A 1 72 ? 16.786 -8.163 -15.928 1.00 92.69 72 GLU A CA 1
ATOM 511 C C . GLU A 1 72 ? 15.984 -7.298 -14.946 1.00 92.69 72 GLU A C 1
ATOM 513 O O . GLU A 1 72 ? 16.224 -7.320 -13.738 1.00 92.69 72 GLU A O 1
ATOM 518 N N . ARG A 1 73 ? 14.974 -6.581 -15.455 1.00 94.44 73 ARG A N 1
ATOM 519 C CA . ARG A 1 73 ? 14.123 -5.686 -14.660 1.00 94.44 73 ARG A CA 1
ATOM 520 C C . ARG A 1 73 ? 13.256 -6.421 -13.645 1.00 94.44 73 ARG A C 1
ATOM 522 O O . ARG A 1 73 ? 13.076 -5.900 -12.548 1.00 94.44 73 ARG A O 1
ATOM 529 N N . VAL A 1 74 ? 12.741 -7.609 -13.976 1.00 96.69 74 VAL A N 1
ATOM 530 C CA . VAL A 1 74 ? 11.953 -8.422 -13.027 1.00 96.69 74 VAL A CA 1
ATOM 531 C C . VAL A 1 74 ? 12.822 -9.140 -11.996 1.00 96.69 74 VAL A C 1
ATOM 533 O O . VAL A 1 74 ? 12.337 -9.480 -10.920 1.00 96.69 74 VAL A O 1
ATOM 536 N N . THR A 1 75 ? 14.105 -9.352 -12.294 1.00 95.94 75 THR A N 1
ATOM 537 C CA . THR A 1 75 ? 15.078 -9.887 -11.328 1.00 95.94 75 THR A CA 1
ATOM 538 C C . THR A 1 75 ? 15.699 -8.817 -10.429 1.00 95.94 75 THR A C 1
ATOM 540 O O . THR A 1 75 ? 16.447 -9.153 -9.514 1.00 95.94 75 THR A O 1
ATOM 543 N N . ASP A 1 76 ? 15.394 -7.536 -10.663 1.00 95.69 76 ASP A N 1
ATOM 544 C CA . ASP A 1 76 ? 15.880 -6.433 -9.840 1.00 95.69 76 ASP A CA 1
ATOM 545 C C . ASP A 1 76 ? 15.413 -6.603 -8.376 1.00 95.69 76 ASP A C 1
ATOM 547 O O . ASP A 1 76 ? 14.225 -6.842 -8.123 1.00 95.69 76 ASP A O 1
ATOM 551 N N . PRO A 1 77 ? 16.311 -6.473 -7.383 1.00 97.25 77 PRO A N 1
ATOM 552 C CA . PRO A 1 77 ? 15.953 -6.679 -5.982 1.00 97.25 77 PRO A CA 1
ATOM 553 C C . PRO A 1 77 ? 14.881 -5.696 -5.491 1.00 97.25 77 PRO A C 1
ATOM 555 O O . PRO A 1 77 ? 14.054 -6.063 -4.653 1.00 97.25 77 PRO A O 1
ATOM 558 N N . ALA A 1 78 ? 14.852 -4.468 -6.017 1.00 97.56 78 ALA A N 1
ATOM 559 C CA . ALA A 1 78 ? 13.812 -3.500 -5.703 1.00 97.56 78 ALA A CA 1
ATOM 560 C C . ALA A 1 78 ? 12.457 -3.944 -6.256 1.00 97.56 78 ALA A C 1
ATOM 562 O O . ALA A 1 78 ? 11.453 -3.848 -5.551 1.00 97.56 78 ALA A O 1
ATOM 563 N N . PHE A 1 79 ? 12.429 -4.473 -7.485 1.00 98.19 79 PHE A N 1
ATOM 564 C CA . PHE A 1 79 ? 11.211 -5.011 -8.091 1.00 98.19 79 PHE A CA 1
ATOM 565 C C . PHE A 1 79 ? 10.646 -6.159 -7.252 1.00 98.19 79 PHE A C 1
ATOM 567 O O . PHE A 1 79 ? 9.470 -6.134 -6.896 1.00 98.19 79 PHE A O 1
ATOM 574 N N . LEU A 1 80 ? 11.486 -7.125 -6.869 1.00 98.50 80 LEU A N 1
ATOM 575 C CA . LEU A 1 80 ? 11.063 -8.273 -6.063 1.00 98.50 80 LEU A CA 1
ATOM 576 C C . LEU A 1 80 ? 10.535 -7.852 -4.686 1.00 98.50 80 LEU A C 1
ATOM 578 O O . LEU A 1 80 ? 9.486 -8.331 -4.251 1.00 98.50 80 LEU A O 1
ATOM 582 N N . LEU A 1 81 ? 11.223 -6.933 -4.003 1.00 98.62 81 LEU A N 1
ATOM 583 C CA . LEU A 1 81 ? 10.772 -6.433 -2.705 1.00 98.62 81 LEU A CA 1
ATOM 584 C C . LEU A 1 81 ? 9.448 -5.666 -2.819 1.00 98.62 81 LEU A C 1
ATOM 586 O O . LEU A 1 81 ? 8.541 -5.882 -2.016 1.00 98.62 81 LEU A O 1
ATOM 590 N N . LEU A 1 82 ? 9.315 -4.784 -3.811 1.00 98.56 82 LEU A N 1
ATOM 591 C CA . LEU A 1 82 ? 8.087 -4.016 -4.017 1.00 98.56 82 LEU A CA 1
ATOM 592 C C . LEU A 1 82 ? 6.928 -4.900 -4.466 1.00 98.56 82 LEU A C 1
ATOM 594 O O . LEU A 1 82 ? 5.808 -4.652 -4.040 1.00 98.56 82 LEU A O 1
ATOM 598 N N . LEU A 1 83 ? 7.186 -5.970 -5.220 1.00 98.69 83 LEU A N 1
ATOM 599 C CA . LEU A 1 83 ? 6.189 -6.992 -5.523 1.00 98.69 83 LEU A CA 1
ATOM 600 C C . LEU A 1 83 ? 5.691 -7.678 -4.244 1.00 98.69 83 LEU A C 1
ATOM 602 O O . LEU A 1 83 ? 4.488 -7.844 -4.064 1.00 98.69 83 LEU A O 1
ATOM 606 N N . VAL A 1 84 ? 6.584 -8.027 -3.312 1.00 98.62 84 VAL A N 1
ATOM 607 C CA . VAL A 1 84 ? 6.176 -8.565 -2.002 1.00 98.62 84 VAL A CA 1
ATOM 608 C C . VAL A 1 84 ? 5.321 -7.552 -1.238 1.00 98.62 84 VAL A C 1
ATOM 610 O O . VAL A 1 84 ? 4.286 -7.922 -0.686 1.00 98.62 84 VAL A O 1
ATOM 613 N N . VAL A 1 85 ? 5.709 -6.274 -1.221 1.00 98.56 85 VAL A N 1
ATOM 614 C CA . VAL A 1 85 ? 4.910 -5.208 -0.595 1.00 98.56 85 VAL A CA 1
ATOM 615 C C . VAL A 1 85 ? 3.538 -5.063 -1.264 1.00 98.56 85 VAL A C 1
ATOM 617 O O . VAL A 1 85 ? 2.533 -4.943 -0.565 1.00 98.56 85 VAL A O 1
ATOM 620 N N . ASP A 1 86 ? 3.471 -5.139 -2.590 1.00 98.50 86 ASP A N 1
ATOM 621 C CA . ASP A 1 86 ? 2.230 -5.074 -3.365 1.00 98.50 86 ASP A CA 1
ATOM 622 C C . ASP A 1 86 ? 1.279 -6.223 -2.999 1.00 98.50 86 ASP A C 1
ATOM 624 O O . ASP A 1 86 ? 0.106 -6.017 -2.680 1.00 98.50 86 ASP A O 1
ATOM 628 N N . LEU A 1 87 ? 1.811 -7.443 -2.904 1.00 98.38 87 LEU A N 1
ATOM 629 C CA . LEU A 1 87 ? 1.062 -8.614 -2.447 1.00 98.38 87 LEU A CA 1
ATOM 630 C C . LEU A 1 87 ? 0.598 -8.481 -0.988 1.00 98.38 87 LEU A C 1
ATOM 632 O O . LEU A 1 87 ? -0.490 -8.945 -0.638 1.00 98.38 87 LEU A O 1
ATOM 636 N N . LEU A 1 88 ? 1.378 -7.821 -0.126 1.00 97.94 88 LEU A N 1
ATOM 637 C CA . LEU A 1 88 ? 0.960 -7.506 1.242 1.00 97.94 88 LEU A CA 1
ATOM 638 C C . LEU A 1 88 ? -0.202 -6.502 1.268 1.00 97.94 88 LEU A C 1
ATOM 640 O O . LEU A 1 88 ? -1.110 -6.678 2.086 1.00 97.94 88 LEU A O 1
ATOM 644 N N . PHE A 1 89 ? -0.230 -5.509 0.367 1.00 97.50 89 PHE A N 1
ATOM 645 C CA . PHE A 1 89 ? -1.393 -4.629 0.195 1.00 97.50 89 PHE A CA 1
ATOM 646 C C . PHE A 1 89 ? -2.631 -5.428 -0.232 1.00 97.50 89 PHE A C 1
ATOM 648 O O . PHE A 1 89 ? -3.696 -5.271 0.377 1.00 97.50 89 PHE A O 1
ATOM 655 N N . VAL A 1 90 ? -2.482 -6.345 -1.199 1.00 97.81 90 VAL A N 1
ATOM 656 C CA . VAL A 1 90 ? -3.553 -7.266 -1.628 1.00 97.81 90 VAL A CA 1
ATOM 657 C C . VAL A 1 90 ? -4.089 -8.077 -0.457 1.00 97.81 90 VAL A C 1
ATOM 659 O O . VAL A 1 90 ? -5.297 -8.088 -0.207 1.00 97.81 90 VAL A O 1
ATOM 662 N N . TRP A 1 91 ? -3.207 -8.694 0.329 1.00 97.19 91 TRP A N 1
ATOM 663 C CA . TRP A 1 91 ? -3.603 -9.434 1.527 1.00 97.19 91 TRP A CA 1
ATOM 664 C C . TRP A 1 91 ? -4.335 -8.528 2.528 1.00 97.19 91 TRP A C 1
ATOM 666 O O . TRP A 1 91 ? -5.347 -8.922 3.116 1.00 97.19 91 TRP A O 1
ATOM 676 N N . GLY A 1 92 ? -3.859 -7.292 2.689 1.00 93.94 92 GLY A N 1
ATOM 677 C CA . GLY A 1 92 ? -4.430 -6.277 3.564 1.00 93.94 92 GLY A CA 1
ATOM 678 C C . GLY A 1 92 ? -5.894 -5.958 3.262 1.00 93.94 92 GLY A C 1
ATOM 679 O O . GLY A 1 92 ? -6.706 -5.929 4.191 1.00 93.94 92 GLY A O 1
ATOM 680 N N . PHE A 1 93 ? -6.263 -5.749 1.993 1.00 94.19 93 PHE A N 1
ATOM 681 C CA . PHE A 1 93 ? -7.656 -5.443 1.638 1.00 94.19 93 PHE A CA 1
ATOM 682 C C . PHE A 1 93 ? -8.522 -6.685 1.392 1.0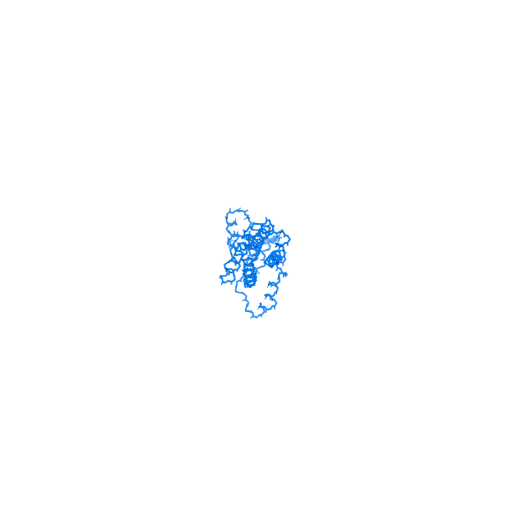0 94.19 93 PHE A C 1
ATOM 684 O O . PHE A 1 93 ? -9.708 -6.655 1.731 1.00 94.19 93 PHE A O 1
ATOM 691 N N . ALA A 1 94 ? -7.962 -7.774 0.856 1.00 95.25 94 ALA A N 1
ATOM 692 C CA . ALA A 1 94 ? -8.715 -8.989 0.544 1.00 95.25 94 ALA A CA 1
ATOM 693 C C . ALA A 1 94 ? -9.012 -9.825 1.798 1.00 95.25 94 ALA A C 1
ATOM 695 O O . ALA A 1 94 ? -10.123 -10.325 1.971 1.00 95.25 94 ALA A O 1
ATOM 696 N N . ALA A 1 95 ? -8.043 -9.938 2.713 1.00 94.31 95 ALA A N 1
ATOM 697 C CA . ALA A 1 95 ? -8.156 -10.750 3.921 1.00 94.31 95 ALA A CA 1
ATOM 698 C C . ALA A 1 95 ? -7.561 -10.042 5.164 1.00 94.31 95 ALA A C 1
ATOM 700 O O . ALA A 1 95 ? -6.637 -10.554 5.808 1.00 94.31 95 ALA A O 1
ATOM 701 N N . PRO A 1 96 ? -8.133 -8.893 5.592 1.00 91.00 96 PRO A N 1
ATOM 702 C CA . PRO A 1 96 ? -7.595 -8.054 6.675 1.00 91.00 96 PRO A CA 1
ATOM 703 C C . PRO A 1 96 ? -7.494 -8.770 8.029 1.00 91.00 96 PRO A C 1
ATOM 705 O O . PRO A 1 96 ? -6.679 -8.413 8.880 1.00 91.00 96 PRO A O 1
ATOM 708 N N . ARG A 1 97 ? -8.328 -9.794 8.259 1.00 88.88 97 ARG A N 1
ATOM 709 C CA . ARG A 1 97 ? -8.264 -10.602 9.484 1.00 88.88 97 ARG A CA 1
ATOM 710 C C . ARG A 1 97 ? -7.010 -11.468 9.536 1.00 88.88 97 ARG A C 1
ATOM 712 O O . ARG A 1 97 ? -6.532 -11.724 10.630 1.00 88.88 97 ARG A O 1
ATOM 719 N N . THR A 1 98 ? -6.455 -11.881 8.405 1.00 93.81 98 THR A N 1
ATOM 720 C CA . THR A 1 98 ? -5.262 -12.744 8.342 1.00 93.81 98 THR A CA 1
ATOM 721 C C . THR A 1 98 ? -4.001 -12.002 7.919 1.00 93.81 98 THR A C 1
ATOM 723 O O . THR A 1 98 ? -2.930 -12.589 7.966 1.00 93.81 98 THR A O 1
ATOM 726 N N . ALA A 1 99 ? -4.114 -10.728 7.527 1.00 93.94 99 ALA A N 1
ATOM 727 C CA . ALA A 1 99 ? -2.972 -9.924 7.109 1.00 93.94 99 ALA A CA 1
ATOM 728 C C . ALA A 1 99 ? -1.847 -9.970 8.168 1.00 93.94 99 ALA A C 1
ATOM 730 O O . ALA A 1 99 ? -2.124 -9.760 9.359 1.00 93.94 99 ALA A O 1
ATOM 731 N N . PRO A 1 100 ? -0.593 -10.229 7.757 1.00 94.94 100 PRO A N 1
ATOM 732 C CA . PRO A 1 100 ? 0.467 -10.701 8.650 1.00 94.94 100 PRO A CA 1
ATOM 733 C C . PRO A 1 100 ? 0.789 -9.700 9.758 1.00 94.94 100 PRO A C 1
ATOM 735 O O . PRO A 1 100 ? 0.814 -10.058 10.934 1.00 94.94 100 PRO A O 1
ATOM 738 N N . TRP A 1 101 ? 0.930 -8.419 9.417 1.00 93.62 101 TRP A N 1
ATOM 739 C CA . TRP A 1 101 ? 1.235 -7.373 10.396 1.00 93.62 101 TRP A CA 1
ATOM 740 C C . TRP A 1 101 ? 0.077 -7.112 11.361 1.00 93.62 101 TRP A C 1
ATOM 742 O O . TRP A 1 101 ? 0.291 -6.872 12.548 1.00 93.62 101 TRP A O 1
ATOM 752 N N . GLY A 1 102 ? -1.164 -7.227 10.879 1.00 92.69 102 GLY A N 1
ATOM 753 C CA . GLY A 1 102 ? -2.352 -7.133 11.724 1.00 92.69 102 GLY A CA 1
ATOM 754 C C . GLY A 1 102 ? -2.474 -8.320 12.683 1.00 92.69 102 GLY A C 1
ATOM 755 O O . GLY A 1 102 ? -2.851 -8.141 13.841 1.00 92.69 102 GLY A O 1
ATOM 756 N N . ALA A 1 103 ? -2.140 -9.528 12.223 1.00 94.44 103 ALA A N 1
ATOM 757 C CA . ALA A 1 103 ? -2.083 -10.721 13.060 1.00 94.44 103 ALA A CA 1
ATOM 758 C C . ALA A 1 103 ? -0.987 -10.603 14.123 1.00 94.44 103 ALA A C 1
ATOM 760 O O . ALA A 1 103 ? -1.275 -10.788 15.307 1.00 94.44 103 ALA A O 1
ATOM 761 N N . LEU A 1 104 ? 0.215 -10.186 13.725 1.00 95.75 104 LEU A N 1
ATOM 762 C CA . LEU A 1 104 ? 1.331 -9.936 14.631 1.00 95.75 104 LEU A CA 1
ATOM 763 C C . LEU A 1 104 ? 0.965 -8.903 15.703 1.00 95.75 104 LEU A C 1
ATOM 765 O O . LEU A 1 104 ? 1.167 -9.157 16.889 1.00 95.75 104 LEU A O 1
ATOM 769 N N . TYR A 1 105 ? 0.348 -7.782 15.316 1.00 95.19 105 TYR A N 1
ATOM 770 C CA . TYR A 1 105 ? -0.131 -6.786 16.273 1.00 95.19 105 TYR A CA 1
ATOM 771 C C . TYR A 1 105 ? -1.103 -7.400 17.284 1.00 95.19 105 TYR A C 1
ATOM 773 O O . TYR A 1 105 ? -0.932 -7.225 18.487 1.00 95.19 105 TYR A O 1
ATOM 781 N N . ARG A 1 106 ? -2.115 -8.147 16.829 1.00 94.12 106 ARG A N 1
ATOM 782 C CA . ARG A 1 106 ? -3.139 -8.706 17.726 1.00 94.12 106 ARG A CA 1
ATOM 783 C C . ARG A 1 106 ? -2.606 -9.782 18.667 1.00 94.12 106 ARG A C 1
ATOM 785 O O . ARG A 1 106 ? -3.115 -9.873 19.778 1.00 94.12 106 ARG A O 1
ATOM 792 N N . VAL A 1 107 ? -1.642 -10.586 18.221 1.00 95.00 107 VAL A N 1
ATOM 793 C CA . VAL A 1 107 ? -1.113 -11.720 18.993 1.00 95.00 107 VAL A CA 1
ATOM 794 C C . VAL A 1 107 ? 0.033 -11.290 19.907 1.00 95.00 107 VAL A C 1
ATOM 796 O O . VAL A 1 107 ? 0.058 -11.680 21.067 1.00 95.00 107 VAL A O 1
ATOM 799 N N . ALA A 1 108 ? 0.963 -10.463 19.425 1.00 95.06 108 ALA A N 1
ATOM 800 C CA . ALA A 1 108 ? 2.173 -10.125 20.172 1.00 95.06 108 ALA A CA 1
ATOM 801 C C . ALA A 1 108 ? 2.106 -8.760 20.874 1.00 95.06 108 ALA A C 1
ATOM 803 O O . ALA A 1 108 ? 2.698 -8.587 21.938 1.00 95.06 108 ALA A O 1
ATOM 804 N N . ILE A 1 109 ? 1.420 -7.768 20.300 1.00 95.25 109 ILE A N 1
ATOM 805 C CA . ILE A 1 109 ? 1.501 -6.377 20.781 1.00 95.25 109 ILE A CA 1
ATOM 806 C C . ILE A 1 109 ? 0.275 -6.010 21.612 1.00 95.25 109 ILE A C 1
ATOM 808 O O . ILE A 1 109 ? 0.406 -5.558 22.745 1.00 95.25 109 ILE A O 1
ATOM 812 N N . ARG A 1 110 ? -0.926 -6.252 21.082 1.00 93.94 110 ARG A N 1
ATOM 813 C CA . ARG A 1 110 ? -2.202 -5.890 21.707 1.00 93.94 110 ARG A CA 1
ATOM 814 C C . ARG A 1 110 ? -2.362 -6.420 23.140 1.00 93.94 110 ARG A C 1
ATOM 816 O O . ARG A 1 110 ? -2.805 -5.627 23.964 1.00 93.94 110 ARG A O 1
ATOM 823 N N . PRO A 1 111 ? -1.989 -7.671 23.489 1.00 95.12 111 PRO A N 1
ATOM 824 C CA . PRO A 1 111 ? -2.148 -8.172 24.859 1.00 95.12 111 PRO A CA 1
ATOM 825 C C . PRO A 1 111 ? -1.289 -7.435 25.894 1.00 95.12 111 PRO A C 1
ATOM 827 O O . PRO A 1 111 ? -1.579 -7.493 27.083 1.00 95.12 111 PRO A O 1
ATOM 830 N N . ARG A 1 112 ? -0.234 -6.738 25.452 1.00 94.56 112 ARG A N 1
ATOM 831 C CA . ARG A 1 112 ? 0.679 -5.970 26.311 1.00 94.56 112 ARG A CA 1
ATOM 832 C C . ARG A 1 112 ? 0.239 -4.516 26.498 1.00 94.56 112 ARG A C 1
ATOM 834 O O . ARG A 1 112 ? 0.875 -3.773 27.238 1.00 94.56 112 ARG A O 1
ATOM 841 N N . LEU A 1 113 ? -0.819 -4.091 25.811 1.00 93.38 113 LEU A N 1
ATOM 842 C CA . LEU A 1 113 ? -1.317 -2.722 25.832 1.00 93.38 113 LEU A CA 1
ATOM 843 C C . LEU A 1 113 ? -2.626 -2.631 26.616 1.00 93.38 113 LEU A C 1
ATOM 845 O O . LEU A 1 113 ? -3.429 -3.562 26.644 1.00 93.38 113 LEU A O 1
ATOM 849 N N . ARG A 1 114 ? -2.887 -1.454 27.193 1.00 92.69 114 ARG A N 1
ATOM 850 C CA . ARG A 1 114 ? -4.205 -1.135 27.755 1.00 92.69 114 ARG A CA 1
ATOM 851 C C . ARG A 1 114 ? -5.290 -1.177 26.662 1.00 92.69 114 ARG A C 1
ATOM 853 O O . ARG A 1 114 ? -4.969 -0.926 25.485 1.00 92.69 114 ARG A O 1
ATOM 860 N N . PRO A 1 115 ? -6.558 -1.451 27.031 1.00 90.94 115 PRO A N 1
ATOM 861 C CA . PRO A 1 115 ? -7.684 -1.389 26.105 1.00 90.94 115 PRO A CA 1
ATOM 862 C C . PRO A 1 115 ? -7.696 -0.075 25.305 1.00 90.94 115 PRO A C 1
ATOM 864 O O . PRO A 1 115 ? -7.318 0.964 25.852 1.00 90.94 115 PRO A O 1
ATOM 867 N N . PRO A 1 116 ? -8.053 -0.111 24.008 1.00 90.31 116 PRO A N 1
ATOM 868 C CA . PRO A 1 116 ? -8.120 1.096 23.195 1.00 90.31 116 PRO A CA 1
ATOM 869 C C . PRO A 1 116 ? -9.183 2.051 23.739 1.00 90.31 116 PRO A C 1
ATOM 871 O O . PRO A 1 116 ? -10.263 1.615 24.129 1.00 90.31 116 PRO A O 1
ATOM 874 N N . VAL A 1 117 ? -8.850 3.341 23.752 1.00 87.38 117 VAL A N 1
ATOM 875 C CA . VAL A 1 117 ? -9.745 4.416 24.206 1.00 87.38 117 VAL A CA 1
ATOM 876 C C . VAL A 1 117 ? -10.824 4.693 23.158 1.00 87.38 117 VAL A C 1
ATOM 878 O O . VAL A 1 117 ? -11.983 4.866 23.511 1.00 87.38 117 VAL A O 1
ATOM 881 N N . ASP A 1 118 ? -10.448 4.617 21.878 1.00 87.81 118 ASP A N 1
ATOM 882 C CA . ASP A 1 118 ? -11.324 4.852 20.733 1.00 87.81 118 ASP A CA 1
ATOM 883 C C . ASP A 1 118 ? -11.214 3.716 19.712 1.00 87.81 118 ASP A C 1
ATOM 885 O O . ASP A 1 118 ? -10.167 3.071 19.569 1.00 87.81 118 ASP A O 1
ATOM 889 N N . LEU A 1 119 ? -12.300 3.490 18.973 1.00 91.00 119 LEU A N 1
ATOM 890 C CA . LEU A 1 119 ? -12.360 2.541 17.864 1.00 91.00 119 LEU A CA 1
ATOM 891 C C . LEU A 1 119 ? -12.628 3.283 16.555 1.00 91.00 119 LEU A C 1
ATOM 893 O O . LEU A 1 119 ? -13.472 4.173 16.496 1.00 91.00 119 LEU A O 1
ATOM 897 N N . GLU A 1 120 ? -11.944 2.870 15.493 1.00 87.44 120 GLU A N 1
ATOM 898 C CA . GLU A 1 120 ? -12.055 3.462 14.159 1.00 87.44 120 GLU A CA 1
ATOM 899 C C . GLU A 1 120 ? -12.850 2.554 13.204 1.00 87.44 120 GLU A C 1
ATOM 901 O O . GLU A 1 120 ? -12.872 1.329 13.361 1.00 87.44 120 GLU A O 1
ATOM 906 N N . ASP A 1 121 ? -13.529 3.137 12.208 1.00 89.06 121 ASP A N 1
ATOM 907 C CA . ASP A 1 121 ? -14.200 2.366 11.151 1.00 89.06 121 ASP A CA 1
ATOM 908 C C . ASP A 1 121 ? -13.141 1.607 10.319 1.00 89.06 121 ASP A C 1
ATOM 910 O O . ASP A 1 121 ? -12.173 2.207 9.851 1.00 89.06 121 ASP A O 1
ATOM 914 N N . PRO A 1 122 ? -13.292 0.291 10.080 1.00 89.88 122 PRO A N 1
ATOM 915 C CA . PRO A 1 122 ? -12.351 -0.469 9.262 1.00 89.88 122 PRO A CA 1
ATOM 916 C C . PRO A 1 122 ? -12.349 -0.133 7.759 1.00 89.88 122 PRO A C 1
ATOM 918 O O . PRO A 1 122 ? -11.461 -0.614 7.054 1.00 89.88 122 PRO A O 1
ATOM 921 N N . ARG A 1 123 ? -13.327 0.603 7.213 1.00 90.50 123 ARG A N 1
ATOM 922 C CA . ARG A 1 123 ? -13.433 0.837 5.755 1.00 90.50 123 ARG A CA 1
ATOM 923 C C . ARG A 1 123 ? -12.348 1.761 5.200 1.00 90.50 123 ARG A C 1
ATOM 925 O O . ARG A 1 123 ? -11.729 1.356 4.214 1.00 90.50 123 ARG A O 1
ATOM 932 N N . PRO A 1 124 ? -12.073 2.947 5.782 1.00 90.75 124 PRO A N 1
ATOM 933 C CA . PRO A 1 124 ? -11.079 3.856 5.216 1.00 90.75 124 PRO A CA 1
ATOM 934 C C . PRO A 1 124 ? -9.656 3.258 5.181 1.00 90.75 124 PRO A C 1
ATOM 936 O O . PRO A 1 124 ? -9.012 3.355 4.135 1.00 90.75 124 PRO A O 1
ATOM 939 N N . PRO A 1 125 ? -9.180 2.523 6.212 1.00 91.62 125 PRO A N 1
ATOM 940 C CA . PRO A 1 125 ? -7.904 1.813 6.125 1.00 91.62 125 PRO A CA 1
ATOM 941 C C . PRO A 1 125 ? -7.851 0.756 5.015 1.00 91.62 125 PRO A C 1
ATOM 943 O O . PRO A 1 125 ? -6.811 0.595 4.387 1.00 91.62 125 PRO A O 1
ATOM 946 N N . ARG A 1 126 ? -8.955 0.053 4.719 1.00 92.56 126 ARG A N 1
ATOM 947 C CA . ARG A 1 126 ? -8.996 -0.904 3.593 1.00 92.56 126 ARG A CA 1
ATOM 948 C C . ARG A 1 126 ? -8.916 -0.200 2.247 1.00 92.56 126 ARG A C 1
ATOM 950 O O . ARG A 1 126 ? -8.214 -0.672 1.362 1.00 92.56 126 ARG A O 1
ATOM 957 N N . PHE A 1 127 ? -9.599 0.931 2.104 1.00 93.75 127 PHE A N 1
ATOM 958 C CA . PHE A 1 127 ? -9.474 1.765 0.913 1.00 93.75 127 PHE A CA 1
ATOM 959 C C . PHE A 1 127 ? -8.025 2.238 0.721 1.00 93.75 127 PHE A C 1
ATOM 961 O O . PHE A 1 127 ? -7.495 2.143 -0.381 1.00 93.75 127 PHE A O 1
ATOM 968 N N . ALA A 1 128 ? -7.347 2.644 1.798 1.00 94.06 128 ALA A N 1
ATOM 969 C CA . ALA A 1 128 ? -5.938 3.028 1.741 1.00 94.06 128 ALA A CA 1
ATOM 970 C C . ALA A 1 128 ? -5.023 1.891 1.238 1.00 94.06 128 ALA A C 1
ATOM 972 O O . ALA A 1 128 ? -4.104 2.156 0.470 1.00 94.06 128 ALA A O 1
ATOM 973 N N . GLN A 1 129 ? -5.292 0.634 1.615 1.00 95.94 129 GLN A N 1
ATOM 974 C CA . GLN A 1 129 ? -4.547 -0.527 1.100 1.00 95.94 129 GLN A CA 1
ATOM 975 C C . GLN A 1 129 ? -4.726 -0.698 -0.416 1.00 95.94 129 GLN A C 1
ATOM 977 O O . GLN A 1 129 ? -3.756 -0.965 -1.115 1.00 95.94 129 GLN A O 1
ATOM 982 N N . VAL A 1 130 ? -5.942 -0.491 -0.935 1.00 96.75 130 VAL A N 1
ATOM 983 C CA . VAL A 1 130 ? -6.213 -0.547 -2.383 1.00 96.75 130 VAL A CA 1
ATOM 984 C C . VAL A 1 130 ? -5.470 0.563 -3.127 1.00 96.75 130 VAL A C 1
ATOM 986 O O . VAL A 1 130 ? -4.892 0.315 -4.178 1.00 96.75 130 VAL A O 1
ATOM 989 N N . VAL A 1 131 ? -5.448 1.781 -2.579 1.00 96.81 131 VAL A N 1
ATOM 990 C CA . VAL A 1 131 ? -4.698 2.896 -3.180 1.00 96.81 131 VAL A CA 1
ATOM 991 C C . VAL A 1 131 ? -3.196 2.596 -3.203 1.00 96.81 131 VAL A C 1
ATOM 993 O O . VAL A 1 131 ? -2.557 2.817 -4.228 1.00 96.81 131 VAL A O 1
ATOM 996 N N . GLY A 1 132 ? -2.646 2.058 -2.109 1.00 96.81 132 GLY A N 1
ATOM 997 C CA . GLY A 1 132 ? -1.245 1.631 -2.037 1.00 96.81 132 GLY A CA 1
ATOM 998 C C . GLY A 1 132 ? -0.897 0.586 -3.099 1.00 96.81 132 GLY A C 1
ATOM 999 O O . GLY A 1 132 ? 0.073 0.777 -3.826 1.00 96.81 132 GLY A O 1
ATOM 1000 N N . PHE A 1 133 ? -1.741 -0.442 -3.244 1.00 98.31 133 PHE A N 1
ATOM 1001 C CA . PHE A 1 133 ? -1.635 -1.447 -4.307 1.00 98.31 133 PHE A CA 1
ATOM 1002 C C . PHE A 1 133 ? -1.598 -0.798 -5.696 1.00 98.31 133 PHE A C 1
ATOM 1004 O O . P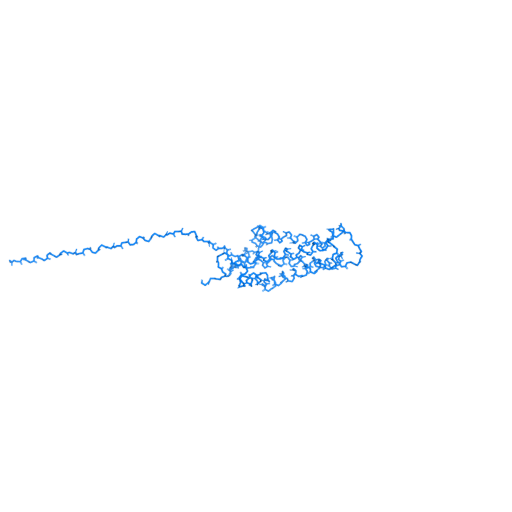HE A 1 133 ? -0.640 -0.971 -6.433 1.00 98.31 133 PHE A O 1
ATOM 1011 N N . ILE A 1 134 ? -2.576 0.051 -6.035 1.00 98.38 134 ILE A N 1
ATOM 1012 C CA . ILE A 1 134 ? -2.625 0.701 -7.356 1.00 98.38 134 ILE A CA 1
ATOM 1013 C C . ILE A 1 134 ? -1.335 1.482 -7.648 1.00 98.38 134 ILE A C 1
ATOM 1015 O O . ILE A 1 134 ? -0.781 1.361 -8.739 1.00 98.38 134 ILE A O 1
ATOM 1019 N N . VAL A 1 135 ? -0.844 2.271 -6.687 1.00 98.19 135 VAL A N 1
ATOM 1020 C CA . VAL A 1 135 ? 0.380 3.071 -6.860 1.00 98.19 135 VAL A CA 1
ATOM 1021 C C . VAL A 1 135 ? 1.598 2.179 -7.107 1.00 98.19 135 VAL A C 1
ATOM 1023 O O . VAL A 1 135 ? 2.367 2.438 -8.034 1.00 98.19 135 VAL A O 1
ATOM 1026 N N . VAL A 1 136 ? 1.771 1.126 -6.305 1.00 98.56 136 VAL A N 1
ATOM 1027 C CA . VAL A 1 136 ? 2.923 0.223 -6.422 1.00 98.56 136 VAL A CA 1
ATOM 1028 C C . VAL A 1 136 ? 2.831 -0.626 -7.691 1.00 98.56 136 VAL A C 1
ATOM 1030 O O . VAL A 1 136 ? 3.808 -0.679 -8.436 1.00 98.56 136 VAL A O 1
ATOM 1033 N N . THR A 1 137 ? 1.667 -1.200 -8.012 1.00 98.75 137 THR A N 1
ATOM 1034 C CA . THR A 1 137 ? 1.439 -1.937 -9.265 1.00 98.75 137 THR A CA 1
ATOM 1035 C C . THR A 1 137 ? 1.751 -1.079 -10.494 1.00 98.75 137 THR A C 1
ATOM 1037 O O . THR A 1 137 ? 2.429 -1.551 -11.405 1.00 98.75 137 THR A O 1
ATOM 1040 N N . VAL A 1 138 ? 1.311 0.187 -10.535 1.00 98.75 138 VAL A N 1
ATOM 1041 C CA . VAL A 1 138 ? 1.638 1.098 -11.648 1.00 98.75 138 VAL A CA 1
ATOM 1042 C C . VAL A 1 138 ? 3.153 1.283 -11.770 1.00 98.75 138 VAL A C 1
ATOM 1044 O O . VAL A 1 138 ? 3.688 1.176 -12.872 1.00 98.75 138 VAL A O 1
ATOM 1047 N N . GLY A 1 139 ? 3.859 1.487 -10.654 1.00 98.31 139 GLY A N 1
ATOM 1048 C CA . GLY A 1 139 ? 5.322 1.560 -10.637 1.00 98.31 139 GLY A CA 1
ATOM 1049 C C . GLY A 1 139 ? 5.997 0.290 -11.165 1.00 98.31 139 GLY A C 1
ATOM 1050 O O . GLY A 1 139 ? 6.906 0.381 -11.988 1.00 98.31 139 GLY A O 1
ATOM 1051 N N . LEU A 1 140 ? 5.526 -0.889 -10.744 1.00 98.44 140 LEU A N 1
ATOM 1052 C CA . LEU A 1 140 ? 6.033 -2.192 -11.190 1.00 98.44 140 LEU A CA 1
ATOM 1053 C C . LEU A 1 140 ? 5.829 -2.397 -12.699 1.00 98.44 140 LEU A C 1
ATOM 1055 O O . LEU A 1 140 ? 6.766 -2.774 -13.401 1.00 98.44 140 LEU A O 1
ATOM 1059 N N . VAL A 1 141 ? 4.629 -2.115 -13.212 1.00 98.38 141 VAL A N 1
ATOM 1060 C CA . VAL A 1 141 ? 4.302 -2.262 -14.641 1.00 98.38 141 VAL A CA 1
ATOM 1061 C C . VAL A 1 141 ? 5.135 -1.307 -15.493 1.00 98.38 141 VAL A C 1
ATOM 1063 O O . VAL A 1 141 ? 5.725 -1.727 -16.488 1.00 98.38 141 VAL A O 1
ATOM 1066 N N . LEU A 1 142 ? 5.228 -0.036 -15.094 1.00 97.38 142 LEU A N 1
ATOM 1067 C CA . LEU A 1 142 ? 6.026 0.961 -15.809 1.00 97.38 142 LEU A CA 1
ATOM 1068 C C . LEU A 1 142 ? 7.523 0.628 -15.777 1.00 97.38 142 LEU A C 1
ATOM 1070 O O . LEU A 1 142 ? 8.206 0.813 -16.783 1.00 97.38 142 LEU A O 1
ATOM 1074 N N . HIS A 1 143 ? 8.027 0.086 -14.664 1.00 96.75 143 HIS A N 1
ATOM 1075 C CA . HIS A 1 143 ? 9.407 -0.390 -14.579 1.00 96.75 143 HIS A CA 1
ATOM 1076 C C . HIS A 1 143 ? 9.684 -1.503 -15.586 1.00 96.75 143 HIS A C 1
ATOM 1078 O O . HIS A 1 143 ? 10.657 -1.403 -16.327 1.00 96.75 143 HIS A O 1
ATOM 1084 N N . VAL A 1 144 ? 8.821 -2.522 -15.667 1.00 96.56 144 VAL A N 1
ATOM 1085 C CA . VAL A 1 144 ? 8.955 -3.621 -16.644 1.00 96.56 144 VAL A CA 1
ATOM 1086 C C . VAL A 1 144 ? 8.842 -3.111 -18.083 1.00 96.56 144 VAL A C 1
ATOM 1088 O O . VAL A 1 144 ? 9.557 -3.594 -18.958 1.00 96.56 144 VAL A O 1
ATOM 1091 N N . ALA A 1 145 ? 8.011 -2.093 -18.318 1.00 95.62 145 ALA A N 1
ATOM 1092 C CA . ALA A 1 145 ? 7.885 -1.415 -19.608 1.00 95.62 145 ALA A CA 1
ATOM 1093 C C . ALA A 1 145 ? 9.093 -0.527 -19.974 1.00 95.62 145 ALA A C 1
ATOM 1095 O O . ALA A 1 145 ? 9.123 0.038 -21.066 1.00 95.62 145 ALA A O 1
ATOM 1096 N N . GLY A 1 146 ? 10.088 -0.392 -19.092 1.00 93.50 146 GLY A N 1
ATOM 1097 C CA . GLY A 1 146 ? 11.319 0.345 -19.375 1.00 93.50 146 GLY A CA 1
ATOM 1098 C C . GLY A 1 146 ? 11.305 1.817 -18.968 1.00 93.50 146 GLY A C 1
ATOM 1099 O O . GLY A 1 146 ? 12.254 2.538 -19.273 1.00 93.50 146 GLY A O 1
ATOM 1100 N N . VAL A 1 147 ? 10.264 2.288 -18.276 1.00 95.00 147 VAL A N 1
ATOM 1101 C CA . VAL A 1 147 ? 10.149 3.697 -17.883 1.00 95.00 147 VAL A CA 1
ATOM 1102 C C . VAL A 1 147 ? 11.131 4.005 -16.756 1.00 95.00 147 VAL A C 1
ATOM 1104 O O . VAL A 1 147 ? 11.024 3.476 -15.646 1.00 95.00 147 VAL A O 1
ATOM 1107 N N . ALA A 1 148 ? 12.091 4.884 -17.045 1.00 93.44 148 ALA A N 1
ATOM 1108 C CA . ALA A 1 148 ? 13.067 5.342 -16.067 1.00 93.44 148 ALA A CA 1
ATOM 1109 C C . ALA A 1 148 ? 12.373 6.026 -14.880 1.00 93.44 148 ALA A C 1
ATOM 1111 O O . ALA A 1 148 ? 11.365 6.713 -15.045 1.00 93.44 148 ALA A O 1
ATOM 1112 N N . TRP A 1 149 ? 12.923 5.844 -13.680 1.00 96.25 149 TRP A N 1
ATOM 1113 C CA . TRP A 1 149 ? 12.434 6.425 -12.422 1.00 96.25 149 TRP A CA 1
ATOM 1114 C C . TRP A 1 149 ? 11.033 5.993 -11.960 1.00 96.25 149 TRP A C 1
ATOM 1116 O O . TRP A 1 149 ? 10.625 6.376 -10.863 1.00 96.25 149 TRP A O 1
ATOM 1126 N N . ALA A 1 150 ? 10.315 5.152 -12.710 1.00 96.31 150 ALA A N 1
ATOM 1127 C CA . ALA A 1 150 ? 8.965 4.729 -12.339 1.00 96.31 150 ALA A CA 1
ATOM 1128 C C . ALA A 1 150 ? 8.916 4.047 -10.962 1.00 96.31 150 ALA A C 1
ATOM 1130 O O . ALA A 1 150 ? 8.106 4.407 -10.105 1.00 96.31 150 ALA A O 1
ATOM 1131 N N . LEU A 1 151 ? 9.824 3.097 -10.737 1.00 96.56 151 LEU A N 1
ATOM 1132 C CA . LEU A 1 151 ? 9.886 2.309 -9.513 1.00 96.56 151 LEU A CA 1
ATOM 1133 C C . LEU A 1 151 ? 10.237 3.140 -8.260 1.00 96.56 151 LEU A C 1
ATOM 1135 O O . LEU A 1 151 ? 9.476 3.069 -7.291 1.00 96.56 151 LEU A O 1
ATOM 1139 N N . PRO A 1 152 ? 11.309 3.968 -8.241 1.00 97.81 152 PRO A N 1
ATOM 1140 C CA . PRO A 1 152 ? 11.626 4.778 -7.066 1.00 97.81 152 PRO A CA 1
ATOM 1141 C C . PRO A 1 152 ? 10.577 5.862 -6.789 1.00 97.81 152 PRO A C 1
ATOM 1143 O O . PRO A 1 152 ? 10.290 6.121 -5.624 1.00 97.81 152 PRO A O 1
ATOM 1146 N N . ILE A 1 153 ? 9.960 6.465 -7.814 1.00 98.31 153 ILE A N 1
ATOM 1147 C CA . ILE A 1 153 ? 8.902 7.471 -7.614 1.00 98.31 153 ILE A CA 1
ATOM 1148 C C . ILE A 1 153 ? 7.669 6.834 -6.963 1.00 98.31 153 ILE A C 1
ATOM 1150 O O . ILE A 1 153 ? 7.152 7.359 -5.974 1.00 98.31 153 ILE A O 1
ATOM 1154 N N . ALA A 1 154 ? 7.215 5.687 -7.478 1.00 98.31 154 ALA A N 1
ATOM 1155 C CA . ALA A 1 154 ? 6.079 4.969 -6.908 1.00 98.31 154 ALA A CA 1
ATOM 1156 C C . ALA A 1 154 ? 6.364 4.503 -5.469 1.00 98.31 154 ALA A C 1
ATOM 1158 O O . ALA A 1 154 ? 5.545 4.719 -4.572 1.00 98.31 154 ALA A O 1
ATOM 1159 N N . ALA A 1 155 ? 7.547 3.925 -5.230 1.00 98.38 155 ALA A N 1
ATOM 1160 C CA . ALA A 1 155 ? 7.971 3.478 -3.907 1.00 98.38 155 ALA A CA 1
ATOM 1161 C C . ALA A 1 155 ? 8.065 4.639 -2.906 1.00 98.38 155 ALA A C 1
ATOM 1163 O O . ALA A 1 155 ? 7.557 4.518 -1.791 1.00 98.38 155 ALA A O 1
ATOM 1164 N N . ALA A 1 156 ? 8.624 5.784 -3.312 1.00 98.25 156 ALA A N 1
ATOM 1165 C CA . ALA A 1 156 ? 8.725 6.975 -2.473 1.00 98.25 156 ALA A CA 1
ATOM 1166 C C . ALA A 1 156 ? 7.345 7.555 -2.127 1.00 98.25 156 ALA A C 1
ATOM 1168 O O . ALA A 1 156 ? 7.089 7.895 -0.971 1.00 98.25 156 ALA A O 1
ATOM 1169 N N . ALA A 1 157 ? 6.426 7.624 -3.096 1.00 98.19 157 ALA A N 1
ATOM 1170 C CA . ALA A 1 157 ? 5.058 8.078 -2.854 1.00 98.19 157 ALA A CA 1
ATOM 1171 C C . ALA A 1 157 ? 4.334 7.174 -1.839 1.00 98.19 157 ALA A C 1
ATOM 1173 O O . ALA A 1 157 ? 3.731 7.662 -0.878 1.00 98.19 157 ALA A O 1
ATOM 1174 N N . ALA A 1 158 ? 4.445 5.852 -2.007 1.00 97.69 158 ALA A N 1
ATOM 1175 C CA . ALA A 1 158 ? 3.891 4.885 -1.066 1.00 97.69 158 ALA A CA 1
ATOM 1176 C C . ALA A 1 158 ? 4.567 4.976 0.316 1.00 97.69 158 ALA A C 1
ATOM 1178 O O . ALA A 1 158 ? 3.882 4.915 1.341 1.00 97.69 158 ALA A O 1
ATOM 1179 N N . PHE A 1 159 ? 5.892 5.158 0.361 1.00 98.38 159 PHE A N 1
ATOM 1180 C CA . PHE A 1 159 ? 6.660 5.335 1.593 1.00 98.38 159 PHE A CA 1
ATOM 1181 C C . PHE A 1 159 ? 6.162 6.544 2.380 1.00 98.38 159 PHE A C 1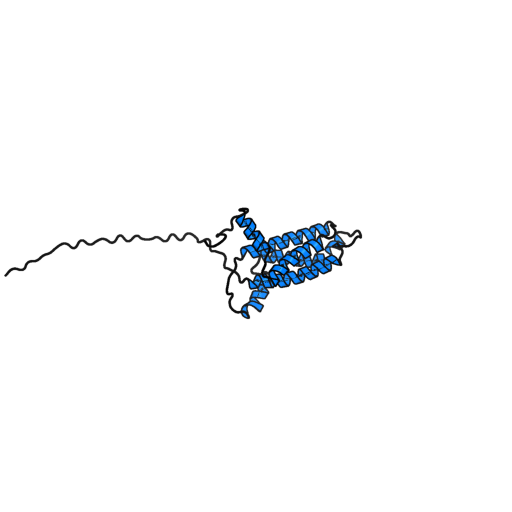
ATOM 1183 O O . PHE A 1 159 ? 5.861 6.404 3.561 1.00 98.38 159 PHE A O 1
ATOM 1190 N N . ILE A 1 160 ? 6.017 7.705 1.735 1.00 97.88 160 ILE A N 1
ATOM 1191 C CA . ILE A 1 160 ? 5.528 8.928 2.383 1.00 97.88 160 ILE A CA 1
ATOM 1192 C C . ILE A 1 160 ? 4.143 8.682 2.988 1.00 97.88 160 ILE A C 1
ATOM 1194 O O . ILE A 1 160 ? 3.915 8.995 4.157 1.00 97.88 160 ILE A O 1
ATOM 1198 N N . ALA A 1 161 ? 3.230 8.061 2.237 1.00 96.50 161 ALA A N 1
ATOM 1199 C CA . ALA A 1 161 ? 1.893 7.744 2.735 1.00 96.50 161 ALA A CA 1
ATOM 1200 C C . ALA A 1 161 ? 1.925 6.803 3.957 1.00 96.50 161 ALA A C 1
ATOM 1202 O O . ALA A 1 161 ? 1.218 7.037 4.941 1.00 96.50 161 ALA A O 1
ATOM 1203 N N . ALA A 1 162 ? 2.758 5.758 3.923 1.00 97.06 162 ALA A N 1
ATOM 1204 C CA . ALA A 1 162 ? 2.914 4.819 5.033 1.00 97.06 162 ALA A CA 1
ATOM 1205 C C . ALA A 1 162 ? 3.589 5.470 6.254 1.00 97.06 162 ALA A C 1
ATOM 1207 O O . ALA A 1 162 ? 3.145 5.273 7.386 1.00 97.06 162 ALA A O 1
ATOM 1208 N N . PHE A 1 163 ? 4.620 6.284 6.029 1.00 97.12 163 PHE A N 1
ATOM 1209 C CA . PHE A 1 163 ? 5.370 6.990 7.061 1.00 97.12 163 PHE A CA 1
ATOM 1210 C C . PHE A 1 163 ? 4.497 8.000 7.807 1.00 97.12 163 PHE A C 1
ATOM 1212 O O . PHE A 1 163 ? 4.491 8.007 9.035 1.00 97.12 163 PHE A O 1
ATOM 1219 N N . LEU A 1 164 ? 3.695 8.799 7.094 1.00 95.75 164 LEU A N 1
ATOM 1220 C CA . LEU A 1 164 ? 2.768 9.751 7.716 1.00 95.75 164 LEU A CA 1
ATOM 1221 C C . LEU A 1 164 ? 1.742 9.047 8.618 1.00 95.75 164 LEU A C 1
ATOM 1223 O O . LEU A 1 164 ? 1.444 9.522 9.718 1.00 95.75 164 LEU A O 1
ATOM 1227 N N . ASN A 1 165 ? 1.253 7.879 8.195 1.00 95.56 165 ASN A N 1
ATOM 1228 C CA . ASN A 1 165 ? 0.350 7.069 9.007 1.00 95.56 165 ASN A CA 1
ATOM 1229 C C . ASN A 1 165 ? 1.060 6.457 10.227 1.00 95.56 165 ASN A C 1
ATOM 1231 O O . ASN A 1 165 ? 0.489 6.404 11.314 1.00 95.56 165 ASN A O 1
ATOM 1235 N N . ALA A 1 166 ? 2.310 6.023 10.072 1.00 94.19 166 ALA A N 1
ATOM 1236 C CA . ALA A 1 166 ? 3.100 5.451 11.157 1.00 94.19 166 ALA A CA 1
ATOM 1237 C C . ALA A 1 166 ? 3.503 6.493 12.217 1.00 94.19 166 ALA A C 1
ATOM 1239 O O . ALA A 1 166 ? 3.363 6.230 13.410 1.00 94.19 166 ALA A O 1
ATOM 1240 N N . ALA A 1 167 ? 3.985 7.664 11.788 1.00 94.25 167 ALA A N 1
ATOM 1241 C CA . ALA A 1 167 ? 4.557 8.692 12.657 1.00 94.25 167 ALA A CA 1
ATOM 1242 C C . ALA A 1 167 ? 3.496 9.614 13.271 1.00 94.25 167 ALA A C 1
ATOM 1244 O O . ALA A 1 167 ? 3.533 9.888 14.469 1.00 94.25 167 ALA A O 1
ATOM 1245 N N . PHE A 1 168 ? 2.535 10.074 12.463 1.00 93.81 168 PHE A N 1
ATOM 1246 C CA . PHE A 1 168 ? 1.549 11.079 12.878 1.00 93.81 168 PHE A CA 1
ATOM 1247 C C . PHE A 1 168 ? 0.130 10.518 13.009 1.00 93.81 168 PHE A C 1
ATOM 1249 O O . PHE A 1 168 ? -0.775 11.228 13.441 1.00 93.81 168 PHE A O 1
ATOM 1256 N N . GLY A 1 169 ? -0.104 9.263 12.611 1.00 89.25 169 GLY A N 1
ATOM 1257 C CA . GLY A 1 169 ? -1.463 8.730 12.483 1.00 89.25 169 GLY A CA 1
ATOM 1258 C C . GLY A 1 169 ? -2.258 9.389 11.350 1.00 89.25 169 GLY A C 1
ATOM 1259 O O . GLY A 1 169 ? -3.484 9.298 11.333 1.00 89.25 169 GLY A O 1
ATOM 1260 N N . LEU A 1 170 ? -1.575 10.061 10.414 1.00 89.94 170 LEU A N 1
ATOM 1261 C CA . LEU A 1 170 ? -2.184 10.725 9.266 1.00 89.94 170 LEU A CA 1
ATOM 1262 C C . LEU A 1 170 ? -2.278 9.748 8.094 1.00 89.94 170 LEU A C 1
ATOM 1264 O O . LEU A 1 170 ? -1.333 9.559 7.332 1.00 89.94 170 LEU A O 1
ATOM 1268 N N . CYS A 1 171 ? -3.446 9.130 7.935 1.00 91.62 171 CYS A N 1
ATOM 1269 C CA . CYS A 1 171 ? -3.718 8.254 6.803 1.00 91.62 171 CYS A CA 1
ATOM 1270 C C . CYS A 1 171 ? -4.300 9.051 5.624 1.00 91.62 171 CYS A C 1
ATOM 1272 O O . CYS A 1 171 ? -5.494 9.362 5.599 1.00 91.62 171 CYS A O 1
ATOM 1274 N N . LEU A 1 172 ? -3.472 9.344 4.613 1.00 89.25 172 LEU A N 1
ATOM 1275 C CA . LEU A 1 172 ? -3.896 10.032 3.381 1.00 89.25 172 LEU A CA 1
ATOM 1276 C C . LEU A 1 172 ? -5.074 9.328 2.690 1.00 89.25 172 LEU A C 1
ATOM 1278 O O . LEU A 1 172 ? -5.997 9.984 2.213 1.00 89.25 172 LEU A O 1
ATOM 1282 N N . GLY A 1 173 ? -5.087 7.992 2.697 1.00 88.19 173 GLY A N 1
ATOM 1283 C CA . GLY A 1 173 ? -6.199 7.209 2.159 1.00 88.19 173 GLY A CA 1
ATOM 1284 C C . GLY A 1 173 ? -7.512 7.436 2.917 1.00 88.19 173 GLY A C 1
ATOM 1285 O O . GLY A 1 173 ? -8.565 7.508 2.288 1.00 88.19 173 GLY A O 1
ATOM 1286 N N . CYS A 1 174 ? -7.469 7.628 4.241 1.00 90.44 174 CYS A N 1
ATOM 1287 C CA . CYS A 1 174 ? -8.661 7.974 5.020 1.00 90.44 174 CYS A CA 1
ATOM 1288 C C . CYS A 1 174 ? -9.196 9.362 4.645 1.00 90.44 174 CYS A C 1
ATOM 1290 O O . CYS A 1 174 ? -10.404 9.530 4.474 1.00 90.44 174 CYS A O 1
ATOM 1292 N N . LEU A 1 175 ? -8.307 10.345 4.469 1.00 92.75 175 LEU A N 1
ATOM 1293 C CA . LEU A 1 175 ? -8.691 11.692 4.037 1.00 92.75 175 LEU A CA 1
ATOM 1294 C C . LEU A 1 175 ? -9.311 11.671 2.636 1.00 92.75 175 LEU A C 1
ATOM 1296 O O . LEU A 1 175 ? -10.378 12.252 2.442 1.00 92.75 175 LEU A O 1
ATOM 1300 N N . LEU A 1 176 ? -8.697 10.946 1.696 1.00 92.00 176 LEU A N 1
ATOM 1301 C CA . LEU A 1 176 ? -9.218 10.774 0.340 1.00 92.00 176 LEU A CA 1
ATOM 1302 C C . LEU A 1 176 ? -10.581 10.072 0.345 1.00 92.00 176 LEU A C 1
ATOM 1304 O O . LEU A 1 176 ? -11.509 10.540 -0.309 1.00 92.00 176 LEU A O 1
ATOM 1308 N N . TYR A 1 177 ? -10.737 8.996 1.120 1.00 91.00 177 TYR A N 1
ATOM 1309 C CA . TYR A 1 177 ? -12.011 8.288 1.254 1.00 91.00 177 TYR A CA 1
ATOM 1310 C C . TYR A 1 177 ? -13.131 9.225 1.718 1.00 91.00 177 TYR A C 1
ATOM 1312 O O . TYR A 1 177 ? -14.203 9.266 1.115 1.00 91.00 177 TYR A O 1
ATOM 1320 N N . LEU A 1 178 ? -12.881 10.008 2.771 1.00 90.56 178 LEU A N 1
ATOM 1321 C CA . LEU A 1 178 ? -13.865 10.955 3.287 1.00 90.56 178 LEU A CA 1
ATOM 1322 C C . LEU A 1 178 ? -14.112 12.114 2.316 1.00 90.56 178 LEU A C 1
ATOM 1324 O O . LEU A 1 178 ? -15.248 12.563 2.201 1.00 90.56 178 LEU A O 1
ATOM 1328 N N . ALA A 1 179 ? -13.085 12.596 1.613 1.00 92.00 179 ALA A N 1
ATOM 1329 C CA . ALA A 1 179 ? -13.230 13.632 0.595 1.00 92.00 179 ALA A CA 1
ATOM 1330 C C . ALA A 1 179 ? -14.133 13.162 -0.555 1.00 92.00 179 ALA A C 1
ATOM 1332 O O . ALA A 1 179 ? -15.093 13.850 -0.889 1.00 92.00 179 ALA A O 1
ATOM 1333 N N . LEU A 1 180 ? -13.895 11.961 -1.093 1.00 91.50 180 LEU A N 1
ATOM 1334 C CA . LEU A 1 180 ? -14.711 11.371 -2.160 1.00 91.50 180 LEU A CA 1
ATOM 1335 C C . LEU A 1 180 ? -16.154 11.125 -1.712 1.00 91.50 180 LEU A C 1
ATOM 1337 O O . LEU A 1 180 ? -17.099 11.383 -2.457 1.00 91.50 180 LEU A O 1
ATOM 1341 N N . ALA A 1 181 ? -16.332 10.665 -0.476 1.00 90.12 181 ALA A N 1
ATOM 1342 C CA . ALA A 1 181 ? -17.649 10.421 0.083 1.00 90.12 181 ALA A CA 1
ATOM 1343 C C . ALA A 1 181 ? -18.427 11.730 0.336 1.00 90.12 181 ALA A C 1
ATOM 1345 O O . ALA A 1 181 ? -19.629 11.784 0.082 1.00 90.12 181 ALA A O 1
ATOM 1346 N N . ARG A 1 182 ? -17.749 12.807 0.768 1.00 91.00 182 ARG A N 1
ATOM 1347 C CA . ARG A 1 182 ? -18.332 14.159 0.880 1.00 91.00 182 ARG A CA 1
ATOM 1348 C C . ARG A 1 182 ? -18.644 14.775 -0.483 1.00 91.00 182 ARG A C 1
ATOM 1350 O O . ARG A 1 182 ? -19.663 15.439 -0.616 1.00 91.00 182 ARG A O 1
ATOM 1357 N N . ALA A 1 183 ? -17.809 14.516 -1.486 1.00 92.81 183 ALA A N 1
ATOM 1358 C CA . ALA A 1 183 ? -18.032 14.938 -2.868 1.00 92.81 183 ALA A CA 1
ATOM 1359 C C . ALA A 1 183 ? -19.151 14.145 -3.573 1.00 92.81 183 ALA A C 1
ATOM 1361 O O . ALA A 1 183 ? -19.504 14.457 -4.705 1.00 92.81 183 ALA A O 1
ATOM 1362 N N . GLY A 1 184 ? -19.715 13.117 -2.928 1.00 89.44 184 GLY A N 1
ATOM 1363 C CA . GLY A 1 184 ? -20.822 12.332 -3.473 1.00 89.44 184 GLY A CA 1
ATOM 1364 C C . GLY A 1 184 ? -20.415 11.283 -4.510 1.00 89.44 184 GLY A C 1
ATOM 1365 O O . GLY A 1 184 ? -21.295 10.690 -5.127 1.00 89.44 184 GLY A O 1
ATOM 1366 N N . VAL A 1 185 ? -19.114 11.001 -4.670 1.00 90.62 185 VAL A N 1
ATOM 1367 C CA . VAL A 1 185 ? -18.604 9.986 -5.616 1.00 90.62 185 VAL A CA 1
ATOM 1368 C C . VAL A 1 185 ? -19.128 8.590 -5.262 1.00 90.62 185 VAL A C 1
ATOM 1370 O O . VAL A 1 185 ? -19.394 7.772 -6.138 1.00 90.62 185 VAL A O 1
ATOM 1373 N N . PHE A 1 186 ? -19.317 8.314 -3.970 1.00 85.75 186 PHE A N 1
ATOM 1374 C CA . PHE A 1 186 ? -19.986 7.111 -3.480 1.00 85.75 186 PHE A CA 1
ATOM 1375 C C . PHE A 1 186 ? -20.642 7.362 -2.117 1.00 85.75 186 PHE A C 1
ATOM 1377 O O . PHE A 1 186 ? -20.218 8.229 -1.353 1.00 85.75 186 PHE A O 1
ATOM 1384 N N . ARG A 1 187 ? -21.663 6.564 -1.771 1.00 80.62 187 ARG A N 1
ATOM 1385 C CA . ARG A 1 187 ? -22.289 6.563 -0.437 1.00 80.62 187 ARG A CA 1
ATOM 1386 C C . ARG A 1 187 ? -21.808 5.362 0.382 1.00 80.62 187 ARG A C 1
ATOM 1388 O O . ARG A 1 187 ? -22.159 4.228 0.046 1.00 80.62 187 ARG A O 1
ATOM 1395 N N . PRO A 1 188 ? -21.053 5.568 1.476 1.00 74.44 188 PRO A N 1
ATOM 1396 C CA . PRO A 1 188 ? -20.709 4.494 2.398 1.00 74.44 188 PRO A CA 1
ATOM 1397 C C . PRO A 1 188 ? -21.968 3.845 2.970 1.00 74.44 188 PRO A C 1
ATOM 1399 O O . PRO A 1 188 ? -22.812 4.507 3.576 1.00 74.44 188 PRO A O 1
ATOM 1402 N N . ARG A 1 189 ? -22.107 2.530 2.787 1.00 67.25 189 ARG A N 1
ATOM 1403 C CA . ARG A 1 189 ? -23.227 1.772 3.362 1.00 67.25 189 ARG A CA 1
ATOM 1404 C C . ARG A 1 189 ? -23.164 1.880 4.888 1.00 67.25 189 ARG A C 1
ATOM 1406 O O . ARG A 1 189 ? -22.200 1.409 5.464 1.00 67.25 189 ARG A O 1
ATOM 1413 N N . GLY A 1 190 ? -24.146 2.475 5.562 1.00 64.50 190 GLY A N 1
ATOM 1414 C CA . GLY A 1 190 ? -24.160 2.611 7.033 1.00 64.50 190 GLY A CA 1
ATOM 1415 C C . GLY A 1 190 ? -23.807 3.996 7.594 1.00 64.50 190 GLY A C 1
ATOM 1416 O O . GLY A 1 190 ? -23.574 4.099 8.796 1.00 64.50 190 GLY A O 1
ATOM 1417 N N . GLY A 1 191 ? -23.797 5.035 6.750 1.00 56.25 191 GLY A N 1
ATOM 1418 C CA . GLY A 1 191 ? -23.643 6.432 7.171 1.00 56.25 191 GLY A CA 1
ATOM 1419 C C . GLY A 1 191 ? -22.182 6.865 7.296 1.00 56.25 191 GLY A C 1
ATOM 1420 O O . GLY A 1 191 ? -21.318 6.075 7.666 1.00 56.25 191 GLY A O 1
ATOM 1421 N N . LEU A 1 192 ? -21.901 8.118 6.927 1.00 57.94 192 LEU A N 1
ATOM 1422 C CA . LEU A 1 192 ? -20.551 8.696 6.950 1.00 57.94 192 LEU A CA 1
ATOM 1423 C C . LEU A 1 192 ? -20.119 9.143 8.344 1.00 57.94 192 LEU A C 1
ATOM 1425 O O . LEU A 1 192 ? -18.935 9.092 8.650 1.00 57.94 192 LEU A O 1
ATOM 1429 N N . LEU A 1 193 ? -21.069 9.562 9.171 1.00 58.56 193 LEU A N 1
ATOM 1430 C CA . LEU A 1 193 ? -20.890 10.070 10.523 1.00 58.56 193 LEU A CA 1
ATOM 1431 C C . LEU A 1 193 ? -22.234 9.869 11.234 1.00 58.56 193 LEU A C 1
ATOM 1433 O O . LEU A 1 193 ? -23.280 10.026 10.604 1.00 58.56 193 LEU A O 1
ATOM 1437 N N . GLY A 1 194 ? -22.210 9.473 12.507 1.00 44.53 194 GLY A N 1
ATOM 1438 C CA . GLY A 1 194 ? -23.406 9.441 13.345 1.00 44.53 194 GLY A CA 1
ATOM 1439 C C . GLY A 1 194 ? -23.888 10.858 13.638 1.00 44.53 194 GLY A C 1
ATOM 1440 O O . GLY A 1 194 ? -23.464 11.438 14.631 1.00 44.53 194 GLY A O 1
ATOM 1441 N N . ALA A 1 195 ? -24.732 11.390 12.758 1.00 38.06 195 ALA A N 1
ATOM 1442 C CA . ALA A 1 195 ? -25.730 12.382 13.130 1.00 38.06 195 ALA A CA 1
ATOM 1443 C C . ALA A 1 195 ? -27.010 11.638 13.524 1.00 38.06 195 ALA A C 1
ATOM 1445 O O . ALA A 1 195 ? -27.342 10.654 12.816 1.00 38.06 195 ALA A O 1
#